Protein AF-A0A7S1LX51-F1 (afdb_monomer_lite)

Organism: Alexandrium catenella (NCBI:txid2925)

Structure (mmCIF, N/CA/C/O backbone):
data_AF-A0A7S1LX51-F1
#
_entry.id   AF-A0A7S1LX51-F1
#
loop_
_atom_site.group_PDB
_atom_site.id
_atom_site.type_symbol
_atom_site.label_atom_id
_atom_site.label_alt_id
_atom_site.label_comp_id
_atom_site.label_asym_id
_atom_site.label_entity_id
_atom_site.label_seq_id
_atom_site.pdbx_PDB_ins_code
_atom_site.Cartn_x
_atom_site.Cartn_y
_atom_site.Cartn_z
_atom_site.occupancy
_atom_site.B_iso_or_equiv
_atom_site.auth_seq_id
_atom_site.auth_comp_id
_atom_site.auth_asym_id
_atom_site.auth_atom_id
_atom_site.pdbx_PDB_model_num
ATOM 1 N N . ALA A 1 1 ? -0.974 11.029 -8.887 1.00 45.38 1 ALA A N 1
ATOM 2 C CA . ALA A 1 1 ? -1.757 12.044 -8.152 1.00 45.38 1 ALA A CA 1
ATOM 3 C C . ALA A 1 1 ? -1.752 11.603 -6.702 1.00 45.38 1 ALA A C 1
ATOM 5 O O . ALA A 1 1 ? -1.864 10.407 -6.500 1.00 45.38 1 ALA A O 1
ATOM 6 N N . CYS A 1 2 ? -1.570 12.496 -5.728 1.00 58.38 2 CYS A N 1
ATOM 7 C CA . CYS A 1 2 ? -1.730 12.079 -4.336 1.00 58.38 2 CYS A CA 1
ATOM 8 C C . CYS A 1 2 ? -3.183 11.681 -4.086 1.00 58.38 2 CYS A C 1
ATOM 10 O O . CYS A 1 2 ? -4.068 12.451 -4.476 1.00 58.38 2 CYS A O 1
ATOM 12 N N . SER A 1 3 ? -3.421 10.538 -3.437 1.00 54.56 3 SER A N 1
ATOM 13 C CA . SER A 1 3 ? -4.760 10.208 -2.945 1.00 54.56 3 SER A CA 1
ATOM 14 C C . SER A 1 3 ? -5.314 11.338 -2.081 1.00 54.56 3 SER A C 1
ATOM 16 O O . SER A 1 3 ? -4.584 12.070 -1.404 1.00 54.56 3 SER A O 1
ATOM 18 N N . ARG A 1 4 ? -6.640 11.457 -2.110 1.00 50.97 4 ARG A N 1
ATOM 19 C CA . ARG A 1 4 ? -7.414 12.412 -1.318 1.00 50.97 4 ARG A CA 1
ATOM 20 C C . ARG A 1 4 ? -7.340 12.149 0.182 1.00 50.97 4 ARG A C 1
ATOM 22 O O . ARG A 1 4 ? -7.803 12.980 0.939 1.00 50.97 4 ARG A O 1
ATOM 29 N N . ASN A 1 5 ? -6.738 11.060 0.658 1.00 47.00 5 ASN A N 1
ATOM 30 C CA . ASN A 1 5 ? -6.699 10.788 2.100 1.00 47.00 5 ASN A CA 1
ATOM 31 C C . ASN A 1 5 ? -5.791 11.764 2.872 1.00 47.00 5 ASN A C 1
ATOM 33 O O . ASN A 1 5 ? -5.916 11.884 4.088 1.00 47.00 5 ASN A O 1
ATOM 37 N N . GLY A 1 6 ? -4.918 12.518 2.187 1.00 51.75 6 GLY A N 1
ATOM 38 C CA . GLY A 1 6 ? -4.246 13.683 2.776 1.00 51.75 6 GLY A CA 1
ATOM 39 C C . GLY A 1 6 ? -5.222 14.803 3.171 1.00 51.75 6 GLY A C 1
ATOM 40 O O . GLY A 1 6 ? -4.847 15.708 3.912 1.00 51.75 6 GLY A O 1
ATOM 41 N N . GLU A 1 7 ? -6.480 14.732 2.721 1.00 60.41 7 GLU A N 1
ATOM 42 C CA . GLU A 1 7 ? -7.560 15.650 3.080 1.00 60.41 7 GLU A CA 1
ATOM 43 C C . GLU A 1 7 ? -8.084 15.417 4.504 1.00 60.41 7 GLU A C 1
ATOM 45 O O . GLU A 1 7 ? -8.898 16.208 4.946 1.00 60.41 7 GLU A O 1
ATOM 50 N N . ILE A 1 8 ? -7.636 14.423 5.288 1.00 71.69 8 ILE A N 1
ATOM 51 C CA . ILE A 1 8 ? -8.010 14.430 6.719 1.00 71.69 8 ILE A CA 1
ATOM 52 C C . ILE A 1 8 ? -7.307 15.568 7.466 1.00 71.69 8 ILE A C 1
ATOM 54 O O . ILE A 1 8 ? -7.861 16.121 8.410 1.00 71.69 8 ILE A O 1
ATOM 58 N N . CYS A 1 9 ? -6.102 15.961 7.039 1.00 75.44 9 CYS A N 1
ATOM 59 C CA . CYS A 1 9 ? -5.390 17.062 7.669 1.00 75.44 9 CYS A CA 1
ATOM 60 C C . CYS A 1 9 ? -5.907 18.394 7.135 1.00 75.44 9 CYS A C 1
ATOM 62 O O . CYS A 1 9 ? -5.697 18.747 5.972 1.00 75.44 9 CYS A O 1
ATOM 64 N N . CYS A 1 10 ? -6.539 19.166 8.005 1.00 72.44 10 CYS A N 1
ATOM 65 C CA . CYS A 1 10 ? -6.966 20.511 7.680 1.00 72.44 10 CYS A CA 1
ATOM 66 C C . CYS A 1 10 ? -6.886 21.416 8.896 1.00 72.44 10 CYS A C 1
ATOM 68 O O . CYS A 1 10 ? -6.871 20.974 10.049 1.00 72.44 10 CYS A O 1
ATOM 70 N N . LYS A 1 11 ? -6.928 22.715 8.620 1.00 75.75 11 LYS A N 1
ATOM 71 C CA . LYS A 1 11 ? -7.179 23.713 9.645 1.00 75.75 11 LYS A CA 1
ATOM 72 C C . LYS A 1 11 ? -8.673 23.999 9.724 1.00 75.75 11 LYS A C 1
ATOM 74 O O . LYS A 1 11 ? -9.262 24.492 8.763 1.00 75.75 11 LYS A O 1
ATOM 79 N N . TYR A 1 12 ? -9.268 23.760 10.886 1.00 76.62 12 TYR A N 1
ATOM 80 C CA . TYR A 1 12 ? -10.636 24.188 11.151 1.00 76.62 12 TYR A CA 1
ATOM 81 C C . TYR A 1 12 ? -10.716 25.717 11.265 1.00 76.62 12 TYR A C 1
ATOM 83 O O . TYR A 1 12 ? -10.021 26.348 12.065 1.00 76.62 12 TYR A O 1
ATOM 91 N N . LEU A 1 13 ? -11.559 26.319 10.432 1.00 80.12 13 LEU A N 1
ATOM 92 C CA . LEU A 1 13 ? -11.906 27.733 10.465 1.00 80.12 13 LEU A CA 1
ATOM 93 C C . LEU A 1 13 ? -12.929 28.001 11.588 1.00 80.12 13 LEU A C 1
ATOM 95 O O . LEU A 1 13 ? -13.634 27.085 12.013 1.00 80.12 13 LEU A O 1
ATOM 99 N N . PRO A 1 14 ? -13.077 29.256 12.059 1.00 83.56 14 PRO A N 1
ATOM 100 C CA . PRO A 1 14 ? -14.048 29.604 13.105 1.00 83.56 14 PRO A CA 1
ATOM 101 C C . PRO A 1 14 ? -15.510 29.276 12.766 1.00 83.56 14 PRO A C 1
ATOM 103 O O . PRO A 1 14 ? -16.345 29.207 13.661 1.00 83.56 14 PRO A O 1
ATOM 106 N N . ASP A 1 15 ? -15.824 29.095 11.482 1.00 84.88 15 ASP A N 1
ATOM 107 C CA . ASP A 1 15 ? -17.143 28.696 10.986 1.00 84.88 15 ASP A CA 1
ATOM 108 C C . ASP A 1 15 ? -17.327 27.167 10.897 1.00 84.88 15 ASP A C 1
ATOM 110 O O . ASP A 1 15 ? -18.340 26.697 10.381 1.00 84.88 15 ASP A O 1
ATOM 114 N N . GLY A 1 16 ? -16.355 26.392 11.389 1.00 75.56 16 GLY A N 1
ATOM 115 C CA . GLY A 1 16 ? -16.362 24.931 11.376 1.00 75.56 16 GLY A CA 1
ATOM 116 C C . GLY A 1 16 ? -15.974 24.310 10.033 1.00 75.56 16 GLY A C 1
ATOM 117 O O . GLY A 1 16 ? -15.927 23.087 9.936 1.00 75.56 16 GLY A O 1
ATOM 118 N N . ARG A 1 17 ? -15.674 25.107 8.996 1.00 77.75 17 ARG A N 1
ATOM 119 C CA . ARG A 1 17 ? -15.183 24.570 7.721 1.00 77.75 17 ARG A CA 1
ATOM 120 C C . ARG A 1 17 ? -13.709 24.198 7.814 1.00 77.75 17 ARG A C 1
ATOM 122 O O . ARG A 1 17 ? -12.923 24.841 8.499 1.00 77.75 17 ARG A O 1
ATOM 129 N N . CYS A 1 18 ? -13.348 23.166 7.075 1.00 70.31 18 CYS A N 1
ATOM 130 C CA . CYS A 1 18 ? -12.025 22.561 7.050 1.00 70.31 18 CYS A CA 1
ATOM 131 C C . CYS A 1 18 ? -11.250 23.154 5.855 1.00 70.31 18 CYS A C 1
ATOM 133 O O . CYS A 1 18 ? -11.684 23.032 4.708 1.00 70.31 18 CYS A O 1
ATOM 135 N N . ASP A 1 19 ? -10.156 23.877 6.118 1.00 73.38 19 ASP A N 1
ATOM 136 C CA . ASP A 1 19 ? -9.259 24.410 5.086 1.00 73.38 19 ASP A CA 1
ATOM 137 C C . ASP A 1 19 ? -8.123 23.416 4.812 1.00 73.38 19 ASP A C 1
ATOM 139 O O . ASP A 1 19 ? -7.134 23.343 5.548 1.00 73.38 19 ASP A O 1
ATOM 143 N N . TYR A 1 20 ? -8.279 22.654 3.730 1.00 68.00 20 TYR A N 1
ATOM 144 C CA . TYR A 1 20 ? -7.341 21.621 3.276 1.00 68.00 20 TYR A CA 1
ATOM 145 C C . TYR A 1 20 ? -6.073 22.180 2.608 1.00 68.00 20 TYR A C 1
ATOM 147 O O . TYR A 1 20 ? -5.171 21.422 2.254 1.00 68.00 20 TYR A O 1
ATOM 155 N N . THR A 1 21 ? -5.979 23.501 2.413 1.00 67.81 21 THR A N 1
ATOM 156 C CA . THR A 1 21 ? -4.780 24.137 1.838 1.00 67.81 21 THR A CA 1
ATOM 157 C C . THR A 1 21 ? -3.685 24.379 2.880 1.00 67.81 21 THR A C 1
ATOM 159 O O . THR A 1 21 ? -2.524 24.580 2.524 1.00 67.81 21 THR A O 1
ATOM 162 N N . HIS A 1 22 ? -4.030 24.320 4.171 1.00 62.66 22 HIS A N 1
ATOM 163 C CA . HIS A 1 22 ? -3.110 24.494 5.295 1.00 62.66 22 HIS A CA 1
ATOM 164 C C . HIS A 1 22 ? -2.626 23.139 5.834 1.00 62.66 22 HIS A C 1
ATOM 166 O O . HIS A 1 22 ? -3.084 22.652 6.862 1.00 62.66 22 HIS A O 1
ATOM 172 N N . GLN A 1 23 ? -1.657 22.537 5.140 1.00 62.44 23 GLN A N 1
ATOM 173 C CA . GLN A 1 23 ? -1.097 21.210 5.444 1.00 62.44 23 GLN A CA 1
ATOM 174 C C . GLN A 1 23 ? 0.013 21.221 6.519 1.00 62.44 23 GLN A C 1
ATOM 176 O O . GLN A 1 23 ? 1.012 20.508 6.397 1.00 62.44 23 GLN A O 1
ATOM 181 N N . THR A 1 24 ? -0.106 22.056 7.555 1.00 63.78 24 THR A N 1
ATOM 182 C CA . THR A 1 24 ? 0.919 22.152 8.616 1.00 63.78 24 THR A CA 1
ATOM 183 C C . THR A 1 24 ? 0.560 21.405 9.895 1.00 63.78 24 THR A C 1
ATOM 185 O O . THR A 1 24 ? 1.466 21.066 10.648 1.00 63.78 24 THR A O 1
ATOM 188 N N . GLU A 1 25 ? -0.722 21.124 10.143 1.00 73.62 25 GLU A N 1
ATOM 189 C CA . GLU A 1 25 ? -1.195 20.439 11.353 1.00 73.62 25 GLU A CA 1
ATOM 190 C C . GLU A 1 25 ? -2.207 19.347 10.989 1.00 73.62 25 GLU A C 1
ATOM 192 O O . GLU A 1 25 ? -3.050 19.552 10.115 1.00 73.62 25 GLU A O 1
ATOM 197 N N . CYS A 1 26 ? -2.122 18.185 11.646 1.00 82.12 26 CYS A N 1
ATOM 198 C CA . CYS A 1 26 ? -3.010 17.050 11.371 1.00 82.12 26 CYS A CA 1
ATOM 199 C C . CYS A 1 26 ? -3.708 16.471 12.613 1.00 82.12 26 CYS A C 1
ATOM 201 O O . CYS A 1 26 ? -4.479 15.524 12.503 1.00 82.12 26 CYS A O 1
ATOM 203 N N . GLU A 1 27 ? -3.483 17.028 13.804 1.00 84.56 27 GLU A N 1
ATOM 204 C CA . GLU A 1 27 ? -3.974 16.437 15.056 1.00 84.56 27 GLU A CA 1
ATOM 205 C C . GLU A 1 27 ? -5.507 16.320 15.102 1.00 84.56 27 GLU A C 1
ATOM 207 O O . GLU A 1 27 ? -6.035 15.252 15.409 1.00 84.56 27 GLU A O 1
ATOM 212 N N . ALA A 1 28 ? -6.228 17.387 14.739 1.00 83.62 28 ALA A N 1
ATOM 213 C CA . ALA A 1 28 ? -7.692 17.387 14.732 1.00 83.62 28 ALA A CA 1
ATOM 214 C C . ALA A 1 28 ? -8.266 16.393 13.710 1.00 83.62 28 ALA A C 1
ATOM 216 O O . ALA A 1 28 ? -9.166 15.624 14.037 1.00 83.62 28 ALA A O 1
ATOM 217 N N . GLY A 1 29 ? -7.696 16.373 12.503 1.00 84.75 29 GLY A N 1
ATOM 218 C CA . GLY A 1 29 ? -8.085 15.461 11.431 1.00 84.75 29 GLY A CA 1
ATOM 219 C C . GLY A 1 29 ? -7.839 13.995 11.763 1.00 84.75 29 GLY A C 1
ATOM 220 O O . GLY A 1 29 ? -8.704 13.147 11.563 1.00 84.75 29 GLY A O 1
ATOM 221 N N . LEU A 1 30 ? -6.673 13.691 12.338 1.00 88.44 30 LEU A N 1
ATOM 222 C CA . LEU A 1 30 ? -6.352 12.352 12.825 1.00 88.44 30 LEU A CA 1
ATOM 223 C C . LEU A 1 30 ? -7.260 11.936 13.976 1.00 88.44 30 LEU A C 1
ATOM 225 O O . LEU A 1 30 ? -7.673 10.781 14.026 1.00 88.44 30 LEU A O 1
ATOM 229 N N . LYS A 1 31 ? -7.572 12.844 14.903 1.00 90.75 31 LYS A N 1
ATOM 230 C CA . LYS A 1 31 ? -8.508 12.555 15.991 1.00 90.75 31 LYS A CA 1
ATOM 231 C C . LYS A 1 31 ? -9.888 12.204 15.442 1.00 90.75 31 LYS A C 1
ATOM 233 O O . LYS A 1 31 ? -10.448 11.188 15.835 1.00 90.75 31 LYS A O 1
ATOM 238 N N . GLU A 1 32 ? -10.398 12.999 14.508 1.00 89.19 32 GLU A N 1
ATOM 239 C CA . GLU A 1 32 ? -11.673 12.730 13.852 1.00 89.19 32 GLU A CA 1
ATOM 240 C C . GLU A 1 32 ? -11.648 11.396 13.100 1.00 89.19 32 GLU A C 1
ATOM 242 O O . GLU A 1 32 ? -12.504 10.557 13.353 1.00 89.19 32 GLU A O 1
ATOM 247 N N . TYR A 1 33 ? -10.628 11.138 12.275 1.00 91.38 33 TYR A N 1
ATOM 248 C CA . TYR A 1 33 ? -10.460 9.848 11.598 1.00 91.38 33 TYR A CA 1
ATOM 249 C C . TYR A 1 33 ? -10.516 8.668 12.577 1.00 91.38 33 TYR A C 1
ATOM 251 O O . TYR A 1 33 ? -11.186 7.670 12.312 1.00 91.38 33 TYR A O 1
ATOM 259 N N . LYS A 1 34 ? -9.838 8.779 13.723 1.00 93.75 34 LYS A N 1
ATOM 260 C CA . LYS A 1 34 ? -9.813 7.728 14.746 1.00 93.75 34 LYS A CA 1
ATOM 261 C C . LYS A 1 34 ? -11.193 7.532 15.376 1.00 93.75 34 LYS A C 1
ATOM 263 O O . LYS A 1 34 ? -11.714 6.422 15.347 1.00 93.75 34 LYS A O 1
ATOM 268 N N . GLU A 1 35 ? -11.787 8.604 15.895 1.00 94.94 35 GLU A N 1
ATOM 269 C CA . GLU A 1 35 ? -12.988 8.548 16.737 1.00 94.94 35 GLU A CA 1
ATOM 270 C C . GLU A 1 35 ? -14.293 8.391 15.946 1.00 94.94 35 GLU A C 1
ATOM 272 O O . GLU A 1 35 ? -15.236 7.773 16.437 1.00 94.94 35 GLU A O 1
ATOM 277 N N . THR A 1 36 ? -14.386 8.959 14.741 1.00 92.94 36 THR A N 1
ATOM 278 C CA . THR A 1 36 ? -15.647 9.015 13.980 1.00 92.94 36 THR A CA 1
ATOM 279 C C . THR A 1 36 ? -15.691 8.042 12.808 1.00 92.94 36 THR A C 1
ATOM 281 O O . THR A 1 36 ? -16.783 7.733 12.328 1.00 92.94 36 THR A O 1
ATOM 284 N N . TYR A 1 37 ? -14.539 7.524 12.370 1.00 93.56 37 TYR A N 1
ATOM 285 C CA . TYR A 1 37 ? -14.453 6.579 11.257 1.00 93.56 37 TYR A CA 1
ATOM 286 C C . TYR A 1 37 ? -13.853 5.232 11.669 1.00 93.56 37 TYR A C 1
ATOM 288 O O . TYR A 1 37 ? -14.552 4.221 11.623 1.00 93.56 37 TYR A O 1
ATOM 296 N N . ALA A 1 38 ? -12.586 5.198 12.093 1.00 95.56 38 ALA A N 1
ATOM 297 C CA . ALA A 1 38 ? -11.868 3.948 12.330 1.00 95.56 38 ALA A CA 1
ATOM 298 C C . ALA A 1 38 ? -12.461 3.137 13.493 1.00 95.56 38 ALA A C 1
ATOM 300 O O . ALA A 1 38 ? -12.742 1.952 13.318 1.00 95.56 38 ALA A O 1
ATOM 301 N N . ASP A 1 39 ? -12.688 3.759 14.654 1.00 97.38 39 ASP A N 1
ATOM 302 C CA . ASP A 1 39 ? -13.255 3.073 15.820 1.00 97.38 39 ASP A CA 1
ATOM 303 C C . ASP A 1 39 ? -14.674 2.534 15.549 1.00 97.38 39 ASP A C 1
ATOM 305 O O . ASP A 1 39 ? -14.862 1.320 15.682 1.00 97.38 39 ASP A O 1
ATOM 309 N N . PRO A 1 40 ? -15.651 3.342 15.078 1.00 97.75 40 PRO A N 1
ATOM 310 C CA . PRO A 1 40 ? -16.992 2.840 14.770 1.00 97.75 40 PRO A CA 1
ATOM 311 C C . PRO A 1 40 ? -17.000 1.752 13.691 1.00 97.75 40 PRO A C 1
ATOM 313 O O . PRO A 1 40 ? -17.775 0.799 13.765 1.00 97.75 40 PRO A O 1
ATOM 316 N N . PHE A 1 41 ? -16.126 1.861 12.685 1.00 97.12 41 PHE A N 1
ATOM 317 C CA . PHE A 1 41 ? -16.000 0.833 11.656 1.00 97.12 41 PHE A CA 1
ATOM 318 C C . PHE A 1 41 ? -15.513 -0.493 12.249 1.00 97.12 41 PHE A C 1
ATOM 320 O O . PHE A 1 41 ? -16.113 -1.537 11.996 1.00 97.12 41 PHE A O 1
ATOM 327 N N . VAL A 1 42 ? -14.464 -0.461 13.077 1.00 97.38 42 VAL A N 1
ATOM 328 C CA . VAL A 1 42 ? -13.917 -1.658 13.731 1.00 97.38 42 VAL A CA 1
ATOM 329 C C . VAL A 1 42 ? -14.936 -2.290 14.679 1.00 97.38 42 VAL A C 1
ATOM 331 O O . VAL A 1 42 ? -15.047 -3.514 14.687 1.00 97.38 42 VAL A O 1
ATOM 334 N N . GLU A 1 43 ? -15.714 -1.496 15.418 1.00 97.12 43 GLU A N 1
ATOM 335 C CA . GLU A 1 43 ? -16.798 -1.997 16.276 1.00 97.12 43 GLU A CA 1
ATOM 336 C C . GLU A 1 43 ? -17.831 -2.810 15.484 1.00 97.12 43 GLU A C 1
ATOM 338 O O . GLU A 1 43 ? -18.196 -3.917 15.890 1.00 97.12 43 GLU A O 1
ATOM 343 N N . VAL A 1 44 ? -18.243 -2.320 14.310 1.00 96.94 44 VAL A N 1
ATOM 344 C CA . VAL A 1 44 ? -19.139 -3.075 13.423 1.00 96.94 44 VAL A CA 1
ATOM 345 C C . VAL A 1 44 ? -18.476 -4.378 12.982 1.00 96.94 44 VAL A C 1
ATOM 347 O O . VAL A 1 44 ? -19.096 -5.439 13.051 1.00 96.94 44 VAL A O 1
ATOM 350 N N . LEU A 1 45 ? -17.207 -4.348 12.567 1.00 96.81 45 LEU A N 1
ATOM 351 C CA . LEU A 1 45 ? -16.526 -5.572 12.135 1.00 96.81 45 LEU A CA 1
ATOM 352 C C . LEU A 1 45 ? -16.449 -6.616 13.253 1.00 96.81 45 LEU A C 1
ATOM 354 O O . LEU A 1 45 ? -16.672 -7.795 12.987 1.00 96.81 45 LEU A O 1
ATOM 358 N N . GLN A 1 46 ? -16.191 -6.201 14.495 1.00 95.69 46 GLN A N 1
ATOM 359 C CA . GLN A 1 46 ? -16.176 -7.100 15.651 1.00 95.69 46 GLN A CA 1
ATOM 360 C C . GLN A 1 46 ? -17.507 -7.837 15.839 1.00 95.69 46 GLN A C 1
ATOM 362 O O . GLN A 1 46 ? -17.509 -9.031 16.140 1.00 95.69 46 GLN A O 1
ATOM 367 N N . GLU A 1 47 ? -18.640 -7.158 15.640 1.00 96.31 47 GLU A N 1
ATOM 368 C CA . GLU A 1 47 ? -19.967 -7.763 15.800 1.00 96.31 47 GLU A CA 1
ATOM 369 C C . GLU A 1 47 ? -20.245 -8.871 14.766 1.00 96.31 47 GLU A C 1
ATOM 371 O O . GLU A 1 47 ? -20.964 -9.843 15.041 1.00 96.31 47 GLU A O 1
ATOM 376 N N . PHE A 1 48 ? -19.691 -8.727 13.560 1.00 95.94 48 PHE A N 1
ATOM 377 C CA . PHE A 1 48 ? -19.974 -9.614 12.432 1.00 95.94 48 PHE A CA 1
ATOM 378 C C . PHE A 1 48 ? -18.868 -10.625 12.128 1.00 95.94 48 PHE A C 1
ATOM 380 O O . PHE A 1 48 ? -19.156 -11.607 11.443 1.00 95.94 48 PHE A O 1
ATOM 387 N N . ALA A 1 49 ? -17.652 -10.452 12.651 1.00 93.25 49 ALA A N 1
ATOM 388 C CA . ALA A 1 49 ? -16.508 -11.296 12.299 1.00 93.25 49 ALA A CA 1
ATOM 389 C C . ALA A 1 49 ? -16.729 -12.789 12.606 1.00 93.25 49 ALA A C 1
ATOM 391 O O . ALA A 1 49 ? -16.355 -13.639 11.806 1.00 93.25 49 ALA A O 1
ATOM 392 N N . SER A 1 50 ? -17.445 -13.105 13.691 1.00 91.88 50 SER A N 1
ATOM 393 C CA . SER A 1 50 ? -17.803 -14.491 14.045 1.00 91.88 50 SER A CA 1
ATOM 394 C C . SER A 1 50 ? -18.958 -15.073 13.219 1.00 91.88 50 SER A C 1
ATOM 396 O O . SER A 1 50 ? -19.233 -16.273 13.277 1.00 91.88 50 SER A O 1
ATOM 398 N N . LYS A 1 51 ? -19.672 -14.230 12.463 1.00 95.56 51 LYS A N 1
ATOM 399 C CA . LYS A 1 51 ? -20.844 -14.609 11.661 1.00 95.56 51 LYS A CA 1
ATOM 400 C C . LYS A 1 51 ? -20.482 -14.807 10.191 1.00 95.56 51 LYS A C 1
ATOM 402 O O . LYS A 1 51 ? -21.067 -15.669 9.538 1.00 95.56 51 LYS A O 1
ATOM 407 N N . VAL A 1 52 ? -19.557 -14.004 9.663 1.00 95.75 52 VAL A N 1
ATOM 408 C CA . VAL A 1 52 ? -19.133 -14.035 8.259 1.00 95.75 52 VAL A CA 1
ATOM 409 C C . VAL A 1 52 ? -17.631 -13.777 8.134 1.00 95.75 52 VAL A C 1
ATOM 411 O O . VAL A 1 52 ? -17.098 -12.955 8.874 1.00 95.75 52 VAL A O 1
ATOM 414 N N . PRO A 1 53 ? -16.936 -14.409 7.172 1.00 96.38 53 PRO A N 1
ATOM 415 C CA . PRO A 1 53 ? -15.567 -14.032 6.847 1.00 96.38 53 PRO A CA 1
ATOM 416 C C . PRO A 1 53 ? -15.513 -12.594 6.323 1.00 96.38 53 PRO A C 1
ATOM 418 O O . PRO A 1 53 ? -16.224 -12.248 5.378 1.00 96.38 53 PRO A O 1
ATOM 421 N N . ILE A 1 54 ? -14.646 -11.772 6.911 1.00 98.00 54 ILE A N 1
ATOM 422 C CA . ILE A 1 54 ? -14.460 -10.368 6.534 1.00 98.00 54 ILE A CA 1
ATOM 423 C C . ILE A 1 54 ? -13.026 -10.175 6.047 1.00 98.00 54 ILE A C 1
ATOM 425 O O . ILE A 1 54 ? -12.070 -10.616 6.689 1.00 98.00 54 ILE A O 1
ATOM 429 N N . VAL A 1 55 ? -12.882 -9.487 4.915 1.00 97.81 55 VAL A N 1
ATOM 430 C CA . VAL A 1 55 ? -11.593 -9.077 4.353 1.00 97.81 55 VAL A CA 1
ATOM 431 C C . VAL A 1 55 ? -11.578 -7.559 4.245 1.00 97.81 55 VAL A C 1
ATOM 433 O O . VAL A 1 55 ? -12.513 -6.975 3.700 1.00 97.81 55 VAL A O 1
ATOM 436 N N . VAL A 1 56 ? -10.515 -6.929 4.742 1.00 97.94 56 VAL A N 1
ATOM 437 C CA . VAL A 1 56 ? -10.305 -5.480 4.642 1.00 97.94 56 VAL A CA 1
ATOM 438 C C . VAL A 1 56 ? -9.020 -5.222 3.873 1.00 97.94 56 VAL A C 1
ATOM 440 O O . VAL A 1 56 ? -7.953 -5.690 4.270 1.00 97.94 56 VAL A O 1
ATOM 443 N N . VAL A 1 57 ? -9.131 -4.456 2.787 1.00 97.88 57 VAL A N 1
ATOM 444 C CA . VAL A 1 57 ? -7.983 -3.856 2.103 1.00 97.88 57 VAL A CA 1
ATOM 445 C C . VAL A 1 57 ? -7.811 -2.442 2.638 1.00 97.88 57 VAL A C 1
ATOM 447 O O . VAL A 1 57 ? -8.723 -1.624 2.539 1.00 97.88 57 VAL A O 1
ATOM 450 N N . VAL A 1 58 ? -6.662 -2.180 3.249 1.00 96.31 58 VAL A N 1
ATOM 451 C CA . VAL A 1 58 ? -6.387 -0.935 3.961 1.00 96.31 58 VAL A CA 1
ATOM 452 C C . VAL A 1 58 ? -5.779 0.081 3.006 1.00 96.31 58 VAL A C 1
ATOM 454 O O . VAL A 1 58 ? -4.679 -0.124 2.497 1.00 96.31 58 VAL A O 1
ATOM 457 N N . GLU A 1 59 ? -6.515 1.179 2.835 1.00 91.69 59 GLU A N 1
ATOM 458 C CA . GLU A 1 59 ? -6.061 2.471 2.308 1.00 91.69 59 GLU A CA 1
ATOM 459 C C . GLU A 1 59 ? -5.296 2.398 0.968 1.00 91.69 59 GLU A C 1
ATOM 461 O O . GLU A 1 59 ? -4.108 2.726 0.917 1.00 91.69 59 GLU A O 1
ATOM 466 N N . PRO A 1 60 ? -5.955 2.008 -0.143 1.00 92.75 60 PRO A N 1
ATOM 467 C CA . PRO A 1 60 ? -5.362 2.102 -1.476 1.00 92.75 60 PRO A CA 1
ATOM 468 C C . PRO A 1 60 ? -4.872 3.512 -1.833 1.00 92.75 60 PRO A C 1
ATOM 470 O O . PRO A 1 60 ? -5.458 4.507 -1.406 1.00 92.75 60 PRO A O 1
ATOM 473 N N . ASP A 1 61 ? -3.812 3.591 -2.647 1.00 89.50 61 ASP A N 1
ATOM 474 C CA . ASP A 1 61 ? -3.218 4.856 -3.129 1.00 89.50 61 ASP A CA 1
ATOM 475 C C . ASP A 1 61 ? -2.712 5.778 -1.992 1.00 89.50 61 ASP A C 1
ATOM 477 O O . ASP A 1 61 ? -2.646 6.996 -2.119 1.00 89.50 61 ASP A O 1
ATOM 481 N N . SER A 1 62 ? -2.317 5.219 -0.845 1.00 88.81 62 SER A N 1
ATOM 482 C CA . SER A 1 62 ? -1.806 5.995 0.294 1.00 88.81 62 SER A CA 1
ATOM 483 C C . SER A 1 62 ? -0.277 5.907 0.423 1.00 88.81 62 SER A C 1
ATOM 485 O O . SER A 1 62 ? 0.450 6.696 -0.182 1.00 88.81 62 SER A O 1
ATOM 487 N N . LEU A 1 63 ? 0.231 4.930 1.174 1.00 92.75 63 LEU A N 1
ATOM 488 C CA . LEU A 1 63 ? 1.635 4.741 1.539 1.00 92.75 63 LEU A CA 1
ATOM 489 C C . LEU A 1 63 ? 2.627 4.742 0.359 1.00 92.75 63 LEU A C 1
ATOM 491 O O . LEU A 1 63 ? 3.683 5.363 0.501 1.00 92.75 63 LEU A O 1
ATOM 495 N N . PRO A 1 64 ? 2.335 4.144 -0.814 1.00 91.25 64 PRO A N 1
ATOM 496 C CA . PRO A 1 64 ? 3.232 4.220 -1.970 1.00 91.25 64 PRO A CA 1
ATOM 497 C C . PRO A 1 64 ? 3.548 5.660 -2.418 1.00 91.25 64 PRO A C 1
ATOM 499 O O . PRO A 1 64 ? 4.667 5.932 -2.852 1.00 91.25 64 PRO A O 1
ATOM 502 N N . ASN A 1 65 ? 2.632 6.621 -2.221 1.00 87.94 65 ASN A N 1
ATOM 503 C CA . ASN A 1 65 ? 2.900 8.038 -2.501 1.00 87.94 65 ASN A CA 1
ATOM 504 C C . ASN A 1 65 ? 4.007 8.618 -1.608 1.00 87.94 65 ASN A C 1
ATOM 506 O O . ASN A 1 65 ? 4.780 9.455 -2.073 1.00 87.94 65 ASN A O 1
ATOM 510 N N . LEU A 1 66 ? 4.125 8.169 -0.354 1.00 87.75 66 LEU A N 1
ATOM 511 C CA . LEU A 1 66 ? 5.199 8.613 0.541 1.00 87.75 66 LEU A CA 1
ATOM 512 C C . LEU A 1 66 ? 6.557 7.998 0.190 1.00 87.75 66 LEU A C 1
ATOM 514 O O . LEU A 1 66 ? 7.589 8.520 0.607 1.00 87.75 66 LEU A O 1
ATOM 518 N N . ALA A 1 67 ? 6.568 6.897 -0.562 1.00 87.19 67 ALA A N 1
ATOM 519 C CA . ALA A 1 67 ? 7.800 6.284 -1.038 1.00 87.19 67 ALA A CA 1
ATOM 520 C C . ALA A 1 67 ? 8.323 6.961 -2.313 1.00 87.19 67 ALA A C 1
ATOM 522 O O . ALA A 1 67 ? 9.531 7.088 -2.465 1.00 87.19 67 ALA A O 1
ATOM 523 N N . THR A 1 68 ? 7.443 7.417 -3.213 1.00 85.25 68 THR A N 1
ATOM 524 C CA . THR A 1 68 ? 7.869 7.827 -4.566 1.00 85.25 68 THR A CA 1
ATOM 525 C C . THR A 1 68 ? 7.545 9.267 -4.953 1.00 85.25 68 THR A C 1
ATOM 527 O O . THR A 1 68 ? 8.165 9.791 -5.869 1.00 85.25 68 THR A O 1
ATOM 530 N N . ASN A 1 69 ? 6.569 9.914 -4.308 1.00 84.00 69 ASN A N 1
ATOM 531 C CA . ASN A 1 69 ? 5.992 11.183 -4.776 1.00 84.00 69 ASN A CA 1
ATOM 532 C C . ASN A 1 69 ? 6.236 12.342 -3.794 1.00 84.00 69 ASN A C 1
ATOM 534 O O . ASN A 1 69 ? 5.465 13.298 -3.755 1.00 84.00 69 ASN A O 1
ATOM 538 N N . LEU A 1 70 ? 7.307 12.275 -2.996 1.00 82.56 70 LEU A N 1
ATOM 539 C CA . LEU A 1 70 ? 7.611 13.261 -1.949 1.00 82.56 70 LEU A CA 1
ATOM 540 C C . LEU A 1 70 ? 7.890 14.679 -2.471 1.00 82.56 70 LEU A C 1
ATOM 542 O O . LEU A 1 70 ? 7.764 15.631 -1.701 1.00 82.56 70 LEU A O 1
ATOM 546 N N . ASP A 1 71 ? 8.248 14.822 -3.747 1.00 82.50 71 ASP A N 1
ATOM 547 C CA . ASP A 1 71 ? 8.479 16.125 -4.378 1.00 82.50 71 ASP A CA 1
ATOM 548 C C . ASP A 1 71 ? 7.174 16.889 -4.656 1.00 82.50 71 ASP A C 1
ATOM 550 O O . ASP A 1 71 ? 7.197 18.113 -4.790 1.00 82.50 71 ASP A O 1
ATOM 554 N N . ASP A 1 72 ? 6.026 16.199 -4.720 1.00 78.38 72 ASP A N 1
ATOM 555 C CA . ASP A 1 72 ? 4.719 16.855 -4.762 1.00 78.38 72 ASP A CA 1
ATOM 556 C C . ASP A 1 72 ? 4.387 17.356 -3.350 1.00 78.38 72 ASP A C 1
ATOM 558 O O . ASP A 1 72 ? 4.214 16.531 -2.446 1.00 78.38 72 ASP A O 1
ATOM 562 N N . PRO A 1 73 ? 4.237 18.675 -3.122 1.00 73.69 73 PRO A N 1
ATOM 563 C CA . PRO A 1 73 ? 3.956 19.213 -1.793 1.00 73.69 73 PRO A CA 1
ATOM 564 C C . PRO A 1 73 ? 2.716 18.601 -1.136 1.00 73.69 73 PRO A C 1
ATOM 566 O O . PRO A 1 73 ? 2.674 18.486 0.085 1.00 73.69 73 PRO A O 1
ATOM 569 N N . ARG A 1 74 ? 1.739 18.145 -1.934 1.00 72.69 74 ARG A N 1
ATOM 570 C CA . ARG A 1 74 ? 0.511 17.509 -1.437 1.00 72.69 74 ARG A CA 1
ATOM 571 C C . ARG A 1 74 ? 0.765 16.127 -0.836 1.00 72.69 74 ARG A C 1
ATOM 573 O O . ARG A 1 74 ? 0.017 15.718 0.046 1.00 72.69 74 ARG A O 1
ATOM 580 N N . CYS A 1 75 ? 1.799 15.424 -1.301 1.00 74.56 75 CYS A N 1
ATOM 581 C CA . CYS A 1 75 ? 2.212 14.112 -0.795 1.00 74.56 75 CYS A CA 1
ATOM 582 C C . CYS A 1 75 ? 3.336 14.213 0.229 1.00 74.56 75 CYS A C 1
ATOM 584 O O . CYS A 1 75 ? 3.317 13.547 1.260 1.00 74.56 75 CYS A O 1
ATOM 586 N N . GLY A 1 76 ? 4.331 15.046 -0.063 1.00 74.38 76 GLY A N 1
ATOM 587 C CA . GLY A 1 76 ? 5.513 15.220 0.762 1.00 74.38 76 GLY A CA 1
ATOM 588 C C . GLY A 1 76 ? 5.305 16.113 1.978 1.00 74.38 76 GLY A C 1
ATOM 589 O O . GLY A 1 76 ? 6.204 16.153 2.819 1.00 74.38 76 GLY A O 1
ATOM 590 N N . GLY A 1 77 ? 4.169 16.809 2.081 1.00 79.38 77 GLY A N 1
ATOM 591 C CA . GLY A 1 77 ? 3.827 17.669 3.208 1.00 79.38 77 GLY A CA 1
ATOM 592 C C . GLY A 1 77 ? 3.865 16.928 4.545 1.00 79.38 77 GLY A C 1
ATOM 593 O O . GLY A 1 77 ? 3.496 15.756 4.638 1.00 79.38 77 GLY A O 1
ATOM 594 N N . ALA A 1 78 ? 4.317 17.617 5.597 1.00 81.44 78 ALA A N 1
ATOM 595 C CA . ALA A 1 78 ? 4.454 17.029 6.930 1.00 81.44 78 ALA A CA 1
ATOM 596 C C . ALA A 1 78 ? 3.119 16.480 7.455 1.00 81.44 78 ALA A C 1
ATOM 598 O O . ALA A 1 78 ? 3.088 15.373 7.985 1.00 81.44 78 ALA A O 1
ATOM 599 N N . ALA A 1 79 ? 2.021 17.209 7.234 1.00 80.75 79 ALA A N 1
ATOM 600 C CA . ALA A 1 79 ? 0.695 16.753 7.625 1.00 80.75 79 ALA A CA 1
ATOM 601 C C . ALA A 1 79 ? 0.275 15.481 6.870 1.00 80.75 79 ALA A C 1
ATOM 603 O O . ALA A 1 79 ? -0.123 14.520 7.515 1.00 80.75 79 ALA A O 1
ATOM 604 N N . THR A 1 80 ? 0.441 15.409 5.542 1.00 81.69 80 THR A N 1
ATOM 605 C CA . THR A 1 80 ? 0.096 14.203 4.761 1.00 81.69 80 THR A CA 1
ATOM 606 C C . THR A 1 80 ? 0.894 12.981 5.211 1.00 81.69 80 THR A C 1
ATOM 608 O O . THR A 1 80 ? 0.321 11.907 5.395 1.00 81.69 80 THR A O 1
ATOM 611 N N . ARG A 1 81 ? 2.205 13.141 5.446 1.00 85.75 81 ARG A N 1
ATOM 612 C CA . ARG A 1 81 ? 3.044 12.063 5.996 1.00 85.75 81 ARG A CA 1
ATOM 613 C C . ARG A 1 81 ? 2.505 11.581 7.336 1.00 85.75 81 ARG A C 1
ATOM 615 O O . ARG A 1 81 ? 2.349 10.380 7.529 1.00 85.75 81 ARG A O 1
ATOM 622 N N . GLN A 1 82 ? 2.183 12.518 8.227 1.00 87.44 82 GLN A N 1
ATOM 623 C CA . GLN A 1 82 ? 1.633 12.207 9.540 1.00 87.44 82 GLN A CA 1
ATOM 624 C C . GLN A 1 82 ? 0.283 11.483 9.436 1.00 87.44 82 GLN A C 1
ATOM 626 O O . GLN A 1 82 ? 0.102 10.448 10.071 1.00 87.44 82 GLN A O 1
ATOM 631 N N . ALA A 1 83 ? -0.639 11.978 8.605 1.00 87.25 83 ALA A N 1
ATOM 632 C CA . ALA A 1 83 ? -1.941 11.352 8.376 1.00 87.25 83 ALA A CA 1
ATOM 633 C C . ALA A 1 83 ? -1.810 9.899 7.933 1.00 87.25 83 ALA A C 1
ATOM 635 O O . ALA A 1 83 ? -2.459 9.019 8.493 1.00 87.25 83 ALA A O 1
ATOM 636 N N . TYR A 1 84 ? -0.975 9.651 6.927 1.00 89.62 84 TYR A N 1
ATOM 637 C CA . TYR A 1 84 ? -0.830 8.320 6.352 1.00 89.62 84 TYR A CA 1
ATOM 638 C C . TYR A 1 84 ? -0.127 7.387 7.325 1.00 89.62 84 TYR A C 1
ATOM 640 O O . TYR A 1 84 ? -0.643 6.310 7.603 1.00 89.62 84 TYR A O 1
ATOM 648 N N . GLU A 1 85 ? 1.014 7.785 7.886 1.00 92.00 85 GLU A N 1
ATOM 649 C CA . GLU A 1 85 ? 1.759 6.899 8.777 1.00 92.00 85 GLU A CA 1
ATOM 650 C C . GLU A 1 85 ? 0.982 6.615 10.075 1.00 92.00 85 GLU A C 1
ATOM 652 O O . GLU A 1 85 ? 0.833 5.453 10.453 1.00 92.00 85 GLU A O 1
ATOM 657 N N . GLU A 1 86 ? 0.433 7.637 10.740 1.00 92.81 86 GLU A N 1
ATOM 658 C CA . GLU A 1 86 ? -0.275 7.454 12.013 1.00 92.81 86 GLU A CA 1
ATOM 659 C C . GLU A 1 86 ? -1.689 6.895 11.842 1.00 92.81 86 GLU A C 1
ATOM 661 O O . GLU A 1 86 ? -2.105 6.039 12.625 1.00 92.81 86 GLU A O 1
ATOM 666 N N . GLY A 1 87 ? -2.437 7.366 10.842 1.00 93.56 87 GLY A N 1
ATOM 667 C CA . GLY A 1 87 ? -3.807 6.922 10.585 1.00 93.56 87 GLY A CA 1
ATOM 668 C C . GLY A 1 87 ? -3.849 5.454 10.177 1.00 93.56 87 GLY A C 1
ATOM 669 O O . GLY A 1 87 ? -4.574 4.665 10.783 1.00 93.56 87 GLY A O 1
ATOM 670 N N . ILE A 1 88 ? -2.996 5.055 9.227 1.00 95.06 88 ILE A N 1
ATOM 671 C CA . ILE A 1 88 ? -2.934 3.668 8.745 1.00 95.06 88 ILE A CA 1
ATOM 672 C C . ILE A 1 88 ? -2.422 2.741 9.838 1.00 95.06 88 ILE A C 1
ATOM 674 O O . ILE A 1 88 ? -2.995 1.670 10.048 1.00 95.06 88 ILE A O 1
ATOM 678 N N . LYS A 1 89 ? -1.382 3.154 10.578 1.00 96.38 89 LYS A N 1
ATOM 679 C CA . LYS A 1 89 ? -0.902 2.385 11.731 1.00 96.38 89 LYS A CA 1
ATOM 680 C C . LYS A 1 89 ? -2.025 2.153 12.734 1.00 9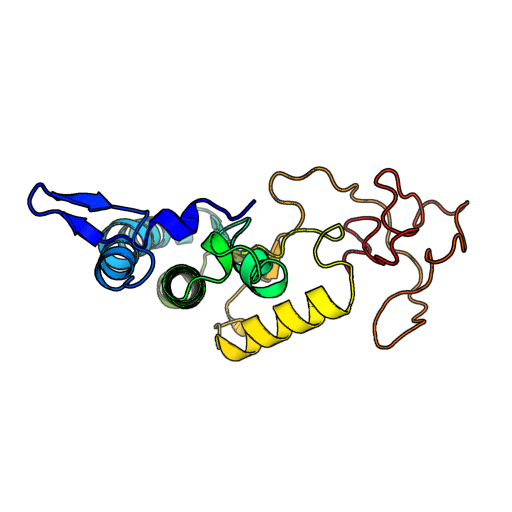6.38 89 LYS A C 1
ATOM 682 O O . LYS A 1 89 ? -2.266 1.009 13.109 1.00 96.38 89 LYS A O 1
ATOM 687 N N . TYR A 1 90 ? -2.739 3.211 13.108 1.00 96.50 90 TYR A N 1
ATOM 688 C CA . TYR A 1 90 ? -3.844 3.114 14.050 1.00 96.50 90 TYR A CA 1
ATOM 689 C C . TYR A 1 90 ? -4.947 2.177 13.549 1.00 96.50 90 TYR A C 1
ATOM 691 O O . TYR A 1 90 ? -5.358 1.281 14.283 1.00 96.50 90 TYR A O 1
ATOM 699 N N . ALA A 1 91 ? -5.397 2.327 12.300 1.00 96.44 91 ALA A N 1
ATOM 700 C CA . ALA A 1 91 ? -6.444 1.483 11.729 1.00 96.44 91 ALA A CA 1
ATOM 701 C C . ALA A 1 91 ? -6.048 -0.002 11.733 1.00 96.44 91 ALA A C 1
ATOM 703 O O . ALA A 1 91 ? -6.833 -0.853 12.152 1.00 96.44 91 ALA A O 1
ATOM 704 N N . ILE A 1 92 ? -4.809 -0.321 11.340 1.00 97.25 92 ILE A N 1
ATOM 705 C CA . ILE A 1 92 ? -4.289 -1.694 11.364 1.00 97.25 92 ILE A CA 1
ATOM 706 C C . ILE A 1 92 ? -4.187 -2.217 12.804 1.00 97.25 92 ILE A C 1
ATOM 708 O O . ILE A 1 92 ? -4.559 -3.362 13.067 1.00 97.25 92 ILE A O 1
ATOM 712 N N . GLU A 1 93 ? -3.708 -1.413 13.753 1.00 97.50 93 GLU A N 1
ATOM 713 C CA . GLU A 1 93 ? -3.641 -1.797 15.166 1.00 97.50 93 GLU A CA 1
ATOM 714 C C . GLU A 1 93 ? -5.029 -2.072 15.747 1.00 97.50 93 GLU A C 1
ATOM 716 O O . GLU A 1 93 ? -5.209 -3.088 16.422 1.00 97.50 93 GLU A O 1
ATOM 721 N N . GLN A 1 94 ? -6.026 -1.232 15.453 1.00 97.50 94 GLN A N 1
ATOM 722 C CA . GLN A 1 94 ? -7.405 -1.472 15.876 1.00 97.50 94 GLN A CA 1
ATOM 723 C C . GLN A 1 94 ? -7.945 -2.751 15.235 1.00 97.50 94 GLN A C 1
ATOM 725 O O . GLN A 1 94 ? -8.313 -3.668 15.963 1.00 97.50 94 GLN A O 1
ATOM 730 N N . LEU A 1 95 ? -7.905 -2.883 13.905 1.00 97.12 95 LEU A N 1
ATOM 731 C CA . LEU A 1 95 ? -8.384 -4.078 13.197 1.00 97.12 95 LEU A CA 1
ATOM 732 C C . LEU A 1 95 ? -7.765 -5.365 13.758 1.00 97.12 95 LEU A C 1
ATOM 734 O O . LEU A 1 95 ? -8.479 -6.292 14.127 1.00 97.12 95 LEU A O 1
ATOM 738 N N . THR A 1 96 ? -6.439 -5.407 13.889 1.00 96.38 96 THR A N 1
ATOM 739 C CA . THR A 1 96 ? -5.717 -6.622 14.303 1.00 96.38 96 THR A CA 1
ATOM 740 C C . THR A 1 96 ? -5.792 -6.925 15.803 1.00 96.38 96 THR A C 1
ATOM 742 O O . THR A 1 96 ? -5.500 -8.052 16.210 1.00 96.38 96 THR A O 1
ATOM 745 N N . SER A 1 97 ? -6.139 -5.950 16.650 1.00 96.44 97 SER A N 1
ATOM 746 C CA . SER A 1 97 ? -6.282 -6.158 18.100 1.00 96.44 97 SER A CA 1
ATOM 747 C C . SER A 1 97 ? -7.725 -6.413 18.521 1.00 96.44 97 SER A C 1
ATOM 749 O O . SER A 1 97 ? -7.975 -7.309 19.326 1.00 96.44 97 SER A O 1
ATOM 751 N N . LYS A 1 98 ? -8.662 -5.644 17.967 1.00 96.38 98 LYS A N 1
ATOM 752 C CA . LYS A 1 98 ? -10.083 -5.678 18.297 1.00 96.38 98 LYS A CA 1
ATOM 753 C C . LYS A 1 98 ? -10.824 -6.737 17.479 1.00 96.38 98 LYS A C 1
ATOM 755 O O . LYS A 1 98 ? -11.676 -7.422 18.039 1.00 96.38 98 LYS A O 1
ATOM 760 N N . ALA A 1 99 ? -10.485 -6.923 16.204 1.00 95.19 99 ALA A N 1
ATOM 761 C CA . ALA A 1 99 ? -11.175 -7.839 15.294 1.00 95.19 99 ALA A CA 1
ATOM 762 C C . ALA A 1 99 ? -10.212 -8.878 14.670 1.00 95.19 99 ALA A C 1
ATOM 764 O O . ALA A 1 99 ? -10.046 -8.914 13.452 1.00 95.19 99 ALA A O 1
ATOM 765 N N . PRO A 1 100 ? -9.574 -9.756 15.472 1.00 94.88 100 PRO A N 1
ATOM 766 C CA . PRO A 1 100 ? -8.509 -10.655 15.003 1.00 94.88 100 PRO A CA 1
ATOM 767 C C . PRO A 1 100 ? -8.950 -11.698 13.959 1.00 94.88 100 PRO A C 1
ATOM 769 O O . PRO A 1 100 ? -8.103 -12.305 13.310 1.00 94.88 100 PRO A O 1
ATOM 772 N N . GLU A 1 101 ? -10.256 -11.926 13.798 1.00 95.25 101 GLU A N 1
ATOM 773 C CA . GLU A 1 101 ? -10.824 -12.809 12.768 1.00 95.25 101 GLU A CA 1
ATOM 774 C C . GLU A 1 101 ? -10.898 -12.141 11.378 1.00 95.25 101 GLU A C 1
ATOM 776 O O . GLU A 1 101 ? -11.046 -12.829 10.367 1.00 95.25 101 GLU A O 1
ATOM 781 N N . VAL A 1 102 ? -10.762 -10.811 11.303 1.00 97.00 102 VAL A N 1
ATOM 782 C 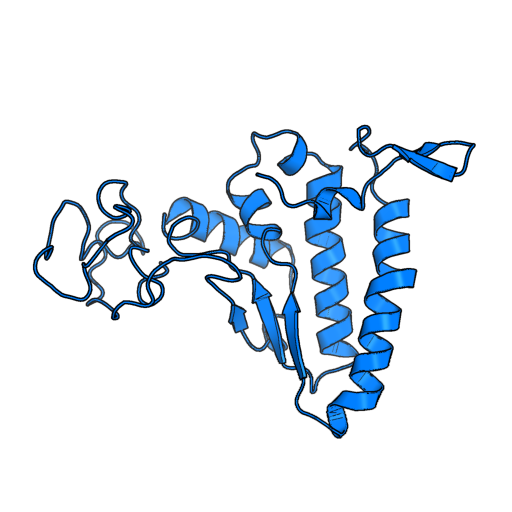CA . VAL A 1 102 ? -10.753 -10.059 10.042 1.00 97.00 102 VAL A CA 1
ATOM 783 C C . VAL A 1 102 ? -9.419 -10.260 9.325 1.00 97.00 102 VAL A C 1
ATOM 785 O O . VAL A 1 102 ? -8.346 -10.006 9.873 1.00 97.00 102 VAL A O 1
ATOM 788 N N . ALA A 1 103 ? -9.469 -10.663 8.055 1.00 97.62 103 ALA A N 1
ATOM 789 C CA . ALA A 1 103 ? -8.276 -10.755 7.223 1.00 97.62 103 ALA A CA 1
ATOM 790 C C . ALA A 1 103 ? -7.882 -9.365 6.701 1.00 97.62 103 ALA A C 1
ATOM 792 O O . ALA A 1 103 ? -8.540 -8.806 5.823 1.00 97.62 103 ALA A O 1
ATOM 793 N N . VAL A 1 104 ? -6.791 -8.819 7.239 1.00 98.12 104 VAL A N 1
ATOM 794 C CA . VAL A 1 104 ? -6.288 -7.485 6.881 1.00 98.12 104 VAL A CA 1
ATOM 795 C C . VAL A 1 104 ? -5.204 -7.583 5.810 1.00 98.12 104 VAL A C 1
ATOM 797 O O . VAL A 1 104 ? -4.191 -8.258 6.015 1.00 98.12 104 VAL A O 1
ATOM 800 N N . TYR A 1 105 ? -5.394 -6.874 4.700 1.00 98.31 105 TYR A N 1
ATOM 801 C CA . TYR A 1 105 ? -4.410 -6.699 3.636 1.00 98.31 105 TYR A CA 1
ATOM 802 C C . TYR A 1 105 ? -4.049 -5.222 3.506 1.00 98.31 105 TYR A C 1
ATOM 804 O O . TYR A 1 105 ? -4.938 -4.387 3.380 1.00 98.31 105 TYR A O 1
ATOM 812 N N . LEU A 1 106 ? -2.761 -4.887 3.525 1.00 97.50 106 LEU A N 1
ATOM 813 C CA . LEU A 1 106 ? -2.312 -3.520 3.247 1.00 97.50 106 LEU A CA 1
ATOM 814 C C . LEU A 1 106 ? -2.136 -3.325 1.740 1.00 97.50 106 LEU A C 1
ATOM 816 O O . LEU A 1 106 ? -1.526 -4.171 1.087 1.00 97.50 106 LEU A O 1
ATOM 820 N N . ASP A 1 107 ? -2.659 -2.232 1.186 1.00 96.69 107 ASP A N 1
ATOM 821 C CA . ASP A 1 107 ? -2.399 -1.894 -0.211 1.00 96.69 107 ASP A CA 1
ATOM 822 C C . ASP A 1 107 ? -0.901 -1.664 -0.459 1.00 96.69 107 ASP A C 1
ATOM 824 O O . ASP A 1 107 ? -0.199 -1.007 0.315 1.00 96.69 107 ASP A O 1
ATOM 828 N N . ALA A 1 108 ? -0.417 -2.233 -1.554 1.00 96.06 108 ALA A N 1
ATOM 829 C CA . ALA A 1 108 ? 0.949 -2.113 -2.024 1.00 96.06 108 ALA A CA 1
ATOM 830 C C . ALA A 1 108 ? 0.966 -1.695 -3.503 1.00 96.06 108 ALA A C 1
ATOM 832 O O . ALA A 1 108 ? 1.743 -2.227 -4.281 1.00 96.06 108 ALA A O 1
ATOM 833 N N . ALA A 1 109 ? 0.112 -0.756 -3.925 1.00 95.25 109 ALA A N 1
ATOM 834 C CA . ALA A 1 109 ? 0.083 -0.251 -5.303 1.00 95.25 109 ALA A CA 1
ATOM 835 C C . ALA A 1 109 ? 0.100 -1.372 -6.368 1.00 95.25 109 ALA A C 1
ATOM 837 O O . ALA A 1 109 ? -0.773 -2.232 -6.369 1.00 95.25 109 ALA A O 1
ATOM 838 N N . HIS A 1 110 ? 1.041 -1.341 -7.317 1.00 94.12 110 HIS A N 1
ATOM 839 C CA . HIS A 1 110 ? 1.169 -2.283 -8.434 1.00 94.12 110 HIS A CA 1
ATOM 840 C C . HIS A 1 110 ? 2.608 -2.260 -8.996 1.00 94.12 110 HIS A C 1
ATOM 842 O O . HIS A 1 110 ? 3.393 -1.359 -8.676 1.00 94.12 110 HIS A O 1
ATOM 848 N N . GLY A 1 111 ? 2.976 -3.225 -9.846 1.00 92.38 111 GLY A N 1
ATOM 849 C CA . GLY A 1 111 ? 4.346 -3.350 -10.382 1.00 92.38 111 GLY A CA 1
ATOM 850 C C . GLY A 1 111 ? 4.787 -2.177 -11.278 1.00 92.38 111 GLY A C 1
ATOM 851 O O . GLY A 1 111 ? 5.950 -1.785 -11.299 1.00 92.38 111 GLY A O 1
ATOM 852 N N . GLY A 1 112 ? 3.849 -1.512 -11.944 1.00 91.56 112 GLY A N 1
ATOM 853 C CA . GLY A 1 112 ? 4.067 -0.255 -12.669 1.00 91.56 112 GLY A CA 1
ATOM 854 C C . GLY A 1 112 ? 4.307 0.969 -11.779 1.00 91.56 112 GLY A C 1
ATOM 855 O O . GLY A 1 112 ? 4.355 2.080 -12.296 1.00 91.56 112 GLY A O 1
ATOM 856 N N . TRP A 1 113 ? 4.435 0.784 -10.465 1.00 93.00 113 TRP A N 1
ATOM 857 C CA . TRP A 1 113 ? 4.787 1.822 -9.499 1.00 93.00 113 TRP A CA 1
ATOM 858 C C . TRP A 1 113 ? 5.923 1.345 -8.584 1.00 93.00 113 TRP A C 1
ATOM 860 O O . TRP A 1 113 ? 6.973 1.988 -8.497 1.00 93.00 113 TRP A O 1
ATOM 870 N N . LEU A 1 114 ? 5.747 0.188 -7.943 1.00 93.75 114 LEU A N 1
ATOM 871 C CA . LEU A 1 114 ? 6.711 -0.387 -7.000 1.00 93.75 114 LEU A CA 1
ATOM 872 C C . LEU A 1 114 ? 7.601 -1.483 -7.615 1.00 93.75 114 LEU A C 1
ATOM 874 O O . LEU A 1 114 ? 8.406 -2.068 -6.902 1.00 93.75 114 LEU A O 1
ATOM 878 N N . GLY A 1 115 ? 7.530 -1.724 -8.929 1.00 92.19 115 GLY A N 1
ATOM 879 C CA . GLY A 1 115 ? 8.397 -2.686 -9.630 1.00 92.19 115 GLY A CA 1
ATOM 880 C C . GLY A 1 115 ? 9.801 -2.165 -9.959 1.00 92.19 115 GLY A C 1
ATOM 881 O O . GLY A 1 115 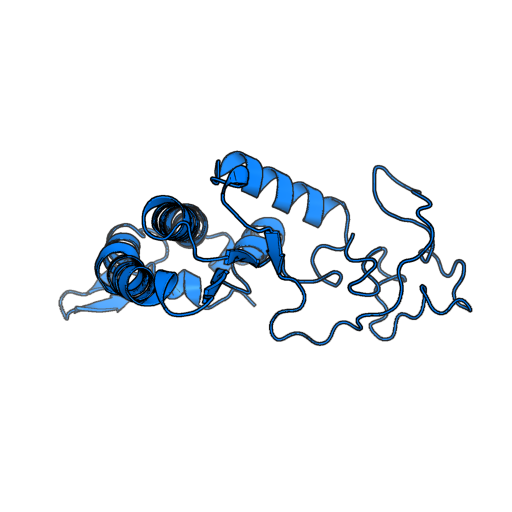? 10.650 -2.926 -10.430 1.00 92.19 115 GLY A O 1
ATOM 882 N N . TRP A 1 116 ? 10.083 -0.884 -9.693 1.00 92.56 116 TRP A N 1
ATOM 883 C CA . TRP A 1 116 ? 11.459 -0.388 -9.608 1.00 92.56 116 TRP A CA 1
ATOM 884 C C . TRP A 1 116 ? 12.031 -0.704 -8.231 1.00 92.56 116 TRP A C 1
ATOM 886 O O . TRP A 1 116 ? 11.433 -0.373 -7.207 1.00 92.56 116 TRP A O 1
ATOM 896 N N . GLN A 1 117 ? 13.225 -1.296 -8.211 1.00 90.19 117 GLN A N 1
ATOM 897 C CA . GLN A 1 117 ? 13.861 -1.763 -6.980 1.00 90.19 117 GLN A CA 1
ATOM 898 C C . GLN A 1 117 ? 13.981 -0.669 -5.912 1.00 90.19 117 GLN A C 1
ATOM 900 O O . GLN A 1 117 ? 13.703 -0.939 -4.746 1.00 90.19 117 GLN A O 1
ATOM 905 N N . ASP A 1 118 ? 14.376 0.547 -6.291 1.00 90.94 118 ASP A N 1
ATOM 906 C CA . ASP A 1 118 ? 14.563 1.640 -5.332 1.00 90.94 118 ASP A CA 1
ATOM 907 C C . ASP A 1 118 ? 13.231 2.042 -4.680 1.00 90.94 118 ASP A C 1
ATOM 909 O O . ASP A 1 118 ? 13.153 2.128 -3.453 1.00 90.94 118 ASP A O 1
ATOM 913 N N . ASN A 1 119 ? 12.154 2.142 -5.471 1.00 93.00 119 ASN A N 1
ATOM 914 C CA . ASN A 1 119 ? 10.807 2.424 -4.967 1.00 93.00 119 ASN A CA 1
ATOM 915 C C . ASN A 1 119 ? 10.338 1.342 -3.984 1.00 93.00 119 ASN A C 1
ATOM 917 O O . ASN A 1 119 ? 9.822 1.661 -2.910 1.00 93.00 119 ASN A O 1
ATOM 921 N N . LEU A 1 120 ? 10.539 0.060 -4.319 1.00 92.12 120 LEU A N 1
ATOM 922 C CA . LEU A 1 120 ? 10.188 -1.043 -3.424 1.00 92.12 120 LEU A CA 1
ATOM 923 C C . LEU A 1 120 ? 10.983 -0.978 -2.119 1.00 92.12 120 LEU A C 1
ATOM 925 O O . LEU A 1 120 ? 10.425 -1.149 -1.035 1.00 92.12 120 LEU A O 1
ATOM 929 N N . VAL A 1 121 ? 12.294 -0.750 -2.209 1.00 92.00 121 VAL A N 1
ATOM 930 C CA . VAL A 1 121 ? 13.175 -0.679 -1.040 1.00 92.00 121 VAL A CA 1
ATOM 931 C C . VAL A 1 121 ? 12.762 0.471 -0.122 1.00 92.00 121 VAL A C 1
ATOM 933 O O . VAL A 1 121 ? 12.729 0.288 1.098 1.00 92.00 121 VAL A O 1
ATOM 936 N N . ASP A 1 122 ? 12.411 1.628 -0.679 1.00 93.06 122 ASP A N 1
ATOM 937 C CA . ASP A 1 122 ? 11.952 2.783 0.090 1.00 93.06 122 ASP A CA 1
ATOM 938 C C . ASP A 1 122 ? 10.595 2.533 0.754 1.00 93.06 122 ASP A C 1
ATOM 940 O O . ASP A 1 122 ? 10.448 2.800 1.954 1.00 93.06 122 ASP A O 1
ATOM 944 N N . PHE A 1 123 ? 9.651 1.916 0.035 1.00 94.19 123 PHE A N 1
ATOM 945 C CA . PHE A 1 123 ? 8.368 1.477 0.586 1.00 94.19 123 PHE A CA 1
ATOM 946 C C . PHE A 1 123 ? 8.560 0.490 1.749 1.00 94.19 123 PHE A C 1
ATOM 948 O O . PHE A 1 123 ? 8.065 0.720 2.853 1.00 94.19 123 PHE A O 1
ATOM 955 N N . MET A 1 124 ? 9.366 -0.559 1.565 1.00 92.69 124 MET A N 1
ATOM 956 C CA . MET A 1 124 ? 9.641 -1.552 2.611 1.00 92.69 124 MET A CA 1
ATOM 957 C C . MET A 1 124 ? 10.366 -0.947 3.818 1.00 92.69 124 MET A C 1
ATOM 959 O O . MET A 1 124 ? 10.088 -1.311 4.965 1.00 92.69 124 MET A O 1
ATOM 963 N N . ARG A 1 125 ? 11.285 0.003 3.596 1.00 93.75 125 ARG A N 1
ATOM 964 C CA . ARG A 1 125 ? 11.969 0.716 4.684 1.00 93.75 125 ARG A CA 1
ATOM 965 C C . ARG A 1 125 ? 10.986 1.559 5.490 1.00 93.75 125 ARG A C 1
ATOM 967 O O . ARG A 1 125 ? 11.089 1.583 6.714 1.00 93.75 125 ARG A O 1
ATOM 974 N N . MET A 1 126 ? 10.046 2.226 4.829 1.00 94.00 126 MET A N 1
ATOM 975 C CA . MET A 1 126 ? 8.982 2.975 5.492 1.00 94.00 126 MET A CA 1
ATOM 976 C C . MET A 1 126 ? 8.079 2.056 6.319 1.00 94.00 126 MET A C 1
ATOM 978 O O . MET A 1 126 ? 7.927 2.312 7.511 1.00 94.00 126 MET A O 1
ATOM 982 N N . LEU A 1 127 ? 7.584 0.946 5.759 1.00 94.38 127 LEU A N 1
ATOM 983 C CA . LEU A 1 127 ? 6.769 -0.017 6.515 1.00 94.38 127 LEU A CA 1
ATOM 984 C C . LEU A 1 127 ? 7.496 -0.542 7.759 1.00 94.38 127 LEU A C 1
ATOM 986 O O . LEU A 1 127 ? 6.902 -0.663 8.830 1.00 94.38 127 LEU A O 1
ATOM 990 N N . LYS A 1 128 ? 8.806 -0.794 7.646 1.00 93.25 128 LYS A N 1
ATOM 991 C CA . LYS A 1 128 ? 9.640 -1.198 8.783 1.00 93.25 128 LYS A CA 1
ATOM 992 C C . LYS A 1 128 ? 9.737 -0.111 9.860 1.00 93.25 128 LYS A C 1
ATOM 994 O O . LYS A 1 128 ? 9.765 -0.447 11.037 1.00 93.25 128 LYS A O 1
ATOM 999 N N . ARG A 1 129 ? 9.809 1.172 9.483 1.00 94.56 129 ARG A N 1
ATOM 1000 C CA . ARG A 1 129 ? 9.831 2.294 10.443 1.00 94.56 129 ARG A CA 1
ATOM 1001 C C . ARG A 1 129 ? 8.490 2.491 11.141 1.00 94.56 129 ARG A C 1
ATOM 1003 O O . ARG A 1 129 ? 8.483 2.843 12.314 1.00 94.56 129 ARG A O 1
ATOM 1010 N N . MET A 1 130 ? 7.384 2.265 10.432 1.00 95.00 130 MET A N 1
ATOM 1011 C CA . MET A 1 130 ? 6.037 2.390 10.993 1.00 95.00 130 MET A CA 1
ATOM 1012 C C . MET A 1 130 ? 5.764 1.359 12.096 1.00 95.00 130 MET A C 1
ATOM 1014 O O . MET A 1 130 ? 4.897 1.599 12.933 1.00 95.00 130 MET A O 1
ATOM 1018 N N . ASP A 1 131 ? 6.513 0.251 12.139 1.00 94.56 131 ASP A N 1
ATOM 1019 C CA . ASP A 1 131 ? 6.369 -0.809 13.148 1.00 94.56 131 ASP A CA 1
ATOM 1020 C C . ASP A 1 131 ? 4.926 -1.340 13.211 1.00 94.56 131 ASP A C 1
ATOM 1022 O O . ASP A 1 131 ? 4.268 -1.353 14.250 1.00 94.56 131 ASP A O 1
ATOM 1026 N N . LEU A 1 132 ? 4.396 -1.695 12.036 1.00 94.94 132 LEU A N 1
ATOM 1027 C CA . LEU A 1 132 ? 3.060 -2.269 11.897 1.00 94.94 132 LEU A CA 1
ATOM 1028 C C . LEU A 1 132 ? 3.015 -3.686 12.494 1.00 94.94 132 LEU A C 1
ATOM 1030 O O . LEU A 1 132 ? 4.010 -4.414 12.416 1.00 94.94 132 LEU A O 1
ATOM 1034 N N . PRO A 1 133 ? 1.856 -4.154 12.998 1.00 94.75 133 PRO A N 1
ATOM 1035 C CA . PRO A 1 133 ? 1.688 -5.517 13.498 1.00 94.75 133 PRO A CA 1
ATOM 1036 C C . PRO A 1 133 ? 1.595 -6.537 12.344 1.00 94.75 133 PRO A C 1
ATOM 1038 O O . PRO A 1 133 ? 0.624 -7.282 12.228 1.00 94.75 133 PRO A O 1
ATOM 1041 N N . VAL A 1 134 ? 2.626 -6.605 11.494 1.00 92.38 134 VAL A N 1
ATOM 1042 C CA . VAL A 1 134 ? 2.678 -7.413 10.261 1.00 92.38 134 VAL A CA 1
ATOM 1043 C C . VAL A 1 134 ? 2.408 -8.897 10.498 1.00 92.38 134 VAL A C 1
ATOM 1045 O O . VAL A 1 134 ? 1.810 -9.552 9.655 1.00 92.38 134 VAL A O 1
ATOM 1048 N N . ALA A 1 135 ? 2.772 -9.422 11.671 1.00 94.38 135 ALA A N 1
ATOM 1049 C CA . ALA A 1 135 ? 2.509 -10.810 12.052 1.00 94.38 135 ALA A CA 1
ATOM 1050 C C . ALA A 1 135 ? 1.014 -11.117 12.272 1.00 94.38 135 ALA A C 1
ATOM 1052 O O . ALA A 1 135 ? 0.627 -12.283 12.277 1.00 94.38 135 ALA A O 1
ATOM 1053 N N . LYS A 1 136 ? 0.185 -10.087 12.482 1.00 96.44 136 LYS A N 1
ATOM 1054 C CA . LYS A 1 136 ? -1.275 -10.197 12.619 1.00 96.44 136 LYS A CA 1
ATOM 1055 C C . LYS A 1 136 ? -2.020 -9.817 11.339 1.00 96.44 136 LYS A C 1
ATOM 1057 O O . LYS A 1 136 ? -3.232 -9.988 11.268 1.00 96.44 136 LYS A O 1
ATOM 1062 N N . MET A 1 137 ? -1.318 -9.286 10.343 1.00 96.75 137 MET A N 1
ATOM 1063 C CA . MET A 1 137 ? -1.882 -9.002 9.028 1.00 96.75 137 MET A CA 1
ATOM 1064 C C . MET A 1 137 ? -1.854 -10.267 8.171 1.00 96.75 137 MET A C 1
ATOM 1066 O O . MET A 1 137 ? -0.997 -11.134 8.338 1.00 96.75 137 MET A O 1
ATOM 1070 N N . ARG A 1 138 ? -2.785 -10.371 7.220 1.00 97.19 138 ARG A N 1
ATOM 1071 C CA . ARG A 1 138 ? -2.840 -11.510 6.300 1.00 97.19 138 ARG A CA 1
ATOM 1072 C C . ARG A 1 138 ? -1.881 -11.357 5.120 1.00 97.19 138 ARG A C 1
ATOM 1074 O O . ARG A 1 138 ? -1.402 -12.367 4.609 1.00 97.19 138 ARG A O 1
ATOM 1081 N N . GLY A 1 139 ? -1.605 -10.129 4.687 1.00 96.44 139 GLY A N 1
ATOM 1082 C CA . GLY A 1 139 ? -0.654 -9.861 3.612 1.00 96.44 139 GLY A CA 1
ATOM 1083 C C . GLY A 1 139 ? -0.820 -8.479 2.991 1.00 96.44 139 GLY A C 1
ATOM 1084 O O . GLY A 1 139 ? -1.201 -7.524 3.668 1.00 96.44 139 GLY A O 1
ATOM 1085 N N . PHE A 1 140 ? -0.540 -8.402 1.693 1.00 96.25 140 PHE A N 1
ATOM 1086 C CA . PHE A 1 140 ? -0.651 -7.194 0.881 1.00 96.25 140 PHE A CA 1
ATOM 1087 C C . PHE A 1 140 ? -1.632 -7.400 -0.274 1.00 96.25 140 PHE A C 1
ATOM 1089 O O . PHE A 1 140 ? -1.812 -8.530 -0.732 1.00 96.25 140 PHE A O 1
ATOM 1096 N N . ALA A 1 141 ? -2.253 -6.317 -0.730 1.00 96.88 141 ALA A N 1
ATOM 1097 C CA . ALA A 1 141 ? -3.078 -6.286 -1.932 1.00 96.88 141 ALA A CA 1
ATOM 1098 C C . ALA A 1 141 ? -2.410 -5.392 -2.981 1.00 96.88 141 ALA A C 1
ATOM 1100 O O . ALA A 1 141 ? -1.974 -4.292 -2.657 1.00 96.88 141 ALA A O 1
ATOM 1101 N N . THR A 1 142 ? -2.331 -5.862 -4.222 1.00 96.38 142 THR A N 1
ATOM 1102 C CA . THR A 1 142 ? -1.783 -5.102 -5.351 1.00 96.38 142 THR A CA 1
ATOM 1103 C C . THR A 1 142 ? -2.849 -4.930 -6.432 1.00 96.38 142 THR A C 1
ATOM 1105 O O . THR A 1 142 ? -3.870 -5.624 -6.435 1.00 96.38 142 THR A O 1
ATOM 1108 N N . ASN A 1 143 ? -2.626 -3.987 -7.346 1.00 95.62 143 ASN A N 1
ATOM 1109 C CA . ASN A 1 143 ? -3.473 -3.688 -8.502 1.00 95.62 143 ASN A CA 1
ATOM 1110 C C . ASN A 1 143 ? -4.908 -3.251 -8.153 1.00 95.62 143 ASN A C 1
ATOM 1112 O O . ASN A 1 143 ? -5.821 -3.370 -8.975 1.00 95.62 143 ASN A O 1
ATOM 1116 N N . VAL A 1 144 ? -5.138 -2.751 -6.935 1.00 96.44 144 VAL A N 1
ATOM 1117 C CA . VAL A 1 144 ? -6.467 -2.318 -6.493 1.00 96.44 144 VAL A CA 1
ATOM 1118 C C . VAL A 1 144 ? -6.915 -1.129 -7.341 1.00 96.44 144 VAL A C 1
ATOM 1120 O O . VAL A 1 144 ? -6.250 -0.099 -7.390 1.00 96.44 144 VAL A O 1
ATOM 1123 N N . ALA A 1 145 ? -8.045 -1.291 -8.036 1.00 95.25 145 ALA A N 1
ATOM 1124 C CA . ALA A 1 145 ? -8.587 -0.314 -8.985 1.00 95.25 145 ALA A CA 1
ATOM 1125 C C . ALA A 1 145 ? -7.625 0.088 -10.130 1.00 95.25 145 ALA A C 1
ATOM 1127 O O . ALA A 1 145 ? -7.762 1.173 -10.701 1.00 95.25 145 ALA A O 1
ATOM 1128 N N . ASN A 1 146 ? -6.679 -0.784 -10.492 1.00 93.88 146 ASN A N 1
ATOM 1129 C CA . ASN A 1 146 ? -5.728 -0.566 -11.583 1.00 93.88 146 ASN A CA 1
ATOM 1130 C C . ASN A 1 146 ? -5.850 -1.680 -12.653 1.00 93.88 146 ASN A C 1
ATOM 1132 O O . ASN A 1 146 ? -6.753 -2.517 -12.593 1.00 93.88 146 ASN A O 1
ATOM 1136 N N . TYR A 1 147 ? -5.019 -1.631 -13.696 1.00 92.25 147 TYR A N 1
ATOM 1137 C CA . TYR A 1 147 ? -5.187 -2.388 -14.944 1.00 92.25 147 TYR A CA 1
ATOM 1138 C C . TYR A 1 147 ? -3.953 -3.205 -15.331 1.00 92.25 147 TYR A C 1
ATOM 1140 O O . TYR A 1 147 ? -3.849 -3.663 -16.472 1.00 92.25 147 TYR A O 1
ATOM 1148 N N . GLN A 1 148 ? -3.001 -3.381 -14.415 1.00 91.69 148 GLN A N 1
ATOM 1149 C CA . GLN A 1 148 ? -1.807 -4.155 -14.708 1.00 91.69 148 GLN A CA 1
ATOM 1150 C C . GLN A 1 148 ? -2.193 -5.619 -14.992 1.00 91.69 148 GLN A C 1
ATOM 1152 O O . GLN A 1 148 ? -3.023 -6.186 -14.272 1.00 91.69 148 GLN A O 1
ATOM 1157 N N . PRO A 1 149 ? -1.663 -6.252 -16.056 1.00 93.12 149 PRO A N 1
ATOM 1158 C CA . PRO A 1 149 ? -2.004 -7.635 -16.365 1.00 93.12 149 PRO A CA 1
ATOM 1159 C C . PRO A 1 149 ? -1.540 -8.578 -15.252 1.00 93.12 149 PRO A C 1
ATOM 1161 O O . PRO A 1 149 ? -0.461 -8.401 -14.689 1.00 93.12 149 PRO A O 1
ATOM 1164 N N . LEU A 1 150 ? -2.314 -9.639 -14.997 1.00 94.06 150 LEU A N 1
ATOM 1165 C CA . LEU A 1 150 ? -1.908 -10.696 -14.064 1.00 94.06 150 LEU A CA 1
ATOM 1166 C C . LEU A 1 150 ? -0.625 -11.405 -14.535 1.00 94.06 150 LEU A C 1
ATOM 1168 O O . LEU A 1 150 ? 0.290 -11.620 -13.749 1.00 94.06 150 LEU A O 1
ATOM 1172 N N . GLY A 1 151 ? -0.549 -11.720 -15.833 1.00 93.31 151 GLY A N 1
ATOM 1173 C CA . GLY A 1 151 ? 0.616 -12.343 -16.466 1.00 93.31 151 GLY A CA 1
ATOM 1174 C C . GLY A 1 151 ? 0.923 -13.755 -15.962 1.00 93.31 151 GLY A C 1
ATOM 1175 O O . GLY A 1 151 ? 0.026 -14.513 -15.593 1.00 93.31 151 GLY A O 1
ATOM 1176 N N . SER A 1 152 ? 2.205 -14.111 -15.991 1.00 95.06 152 SER A N 1
ATOM 1177 C CA . SER A 1 152 ? 2.757 -15.365 -15.469 1.00 95.06 152 SER A CA 1
ATOM 1178 C C . SER A 1 152 ? 4.104 -15.078 -14.817 1.00 95.06 152 SER A C 1
ATOM 1180 O O . SER A 1 152 ? 4.856 -14.259 -15.343 1.00 95.06 152 SER A O 1
ATOM 1182 N N . LEU A 1 153 ? 4.420 -15.777 -13.726 1.00 95.06 153 LEU A N 1
ATOM 1183 C CA . LEU A 1 153 ? 5.690 -15.621 -13.019 1.00 95.06 153 LEU A CA 1
ATOM 1184 C C . LEU A 1 153 ? 6.866 -16.015 -13.926 1.00 95.06 153 LEU A C 1
ATOM 1186 O O . LEU A 1 153 ? 6.910 -17.135 -14.439 1.00 95.06 153 LEU A O 1
ATOM 1190 N N . CYS A 1 154 ? 7.821 -15.107 -14.103 1.00 94.94 154 CYS A N 1
ATOM 1191 C CA . CYS A 1 154 ? 9.062 -15.391 -14.814 1.00 94.94 154 CYS A CA 1
ATOM 1192 C C . CYS A 1 154 ? 10.081 -16.129 -13.941 1.00 94.94 154 CYS A C 1
ATOM 1194 O O . CYS A 1 154 ? 10.074 -15.987 -12.714 1.00 94.94 154 CYS A O 1
ATOM 1196 N N . PRO A 1 155 ? 11.034 -16.853 -14.558 1.00 95.69 155 PRO A N 1
ATOM 1197 C CA . PRO A 1 155 ? 12.239 -17.278 -13.864 1.00 95.69 155 PRO A CA 1
ATOM 1198 C C . PRO A 1 155 ? 12.916 -16.098 -13.159 1.00 95.69 155 PRO A C 1
ATOM 1200 O O . PRO A 1 155 ? 13.009 -14.991 -13.695 1.00 95.69 155 PRO A O 1
ATOM 1203 N N . HIS A 1 156 ? 13.388 -16.337 -11.938 1.00 92.88 156 HIS A N 1
ATOM 1204 C CA . HIS A 1 156 ? 14.105 -15.322 -11.181 1.00 92.88 156 HIS A CA 1
ATOM 1205 C C . HIS A 1 156 ? 15.570 -15.286 -11.627 1.00 92.88 156 HIS A C 1
ATOM 1207 O O . HIS A 1 156 ? 16.334 -16.214 -11.352 1.00 92.88 156 HIS A O 1
ATOM 1213 N N . GLN A 1 157 ? 15.957 -14.217 -12.323 1.00 94.62 157 GLN A N 1
ATOM 1214 C CA . GLN A 1 157 ? 17.324 -13.977 -12.771 1.00 94.62 157 GLN A CA 1
ATOM 1215 C C . GLN A 1 157 ? 17.741 -12.543 -12.418 1.00 94.62 157 GLN A C 1
ATOM 1217 O O . GLN A 1 157 ? 17.569 -11.633 -13.234 1.00 94.62 157 GLN A O 1
ATOM 1222 N N . PRO A 1 158 ? 18.280 -12.316 -11.209 1.00 92.06 158 PRO A N 1
ATOM 1223 C CA . PRO A 1 158 ? 18.605 -10.974 -10.761 1.00 92.06 158 PRO A CA 1
ATOM 1224 C C . PRO A 1 158 ? 19.777 -10.374 -11.545 1.00 92.06 158 PRO A C 1
ATOM 1226 O O . PRO A 1 158 ? 20.737 -11.076 -11.872 1.00 92.06 158 PRO A O 1
ATOM 1229 N N . ASP A 1 159 ? 19.700 -9.077 -11.843 1.00 89.69 159 ASP A N 1
ATOM 1230 C CA . ASP A 1 159 ? 20.734 -8.344 -12.591 1.00 89.69 159 ASP A CA 1
ATOM 1231 C C . ASP A 1 159 ? 21.351 -7.166 -11.815 1.00 89.69 159 ASP A C 1
ATOM 1233 O O . ASP A 1 159 ? 22.478 -6.761 -12.096 1.00 89.69 159 ASP A O 1
ATOM 1237 N N . SER A 1 160 ? 20.644 -6.644 -10.813 1.00 85.12 160 SER A N 1
ATOM 1238 C CA . SER A 1 160 ? 21.109 -5.622 -9.879 1.00 85.12 160 SER A CA 1
ATOM 1239 C C . SER A 1 160 ? 20.400 -5.822 -8.544 1.00 85.12 160 SER A C 1
ATOM 1241 O O . SER A 1 160 ? 19.175 -5.834 -8.494 1.00 85.12 160 SER A O 1
ATOM 1243 N N . GLY A 1 161 ? 21.152 -6.015 -7.456 1.00 84.69 161 GLY A N 1
ATOM 1244 C CA . GLY A 1 161 ? 20.575 -6.279 -6.135 1.00 84.69 161 GLY A CA 1
ATOM 1245 C C . GLY A 1 161 ? 19.565 -7.433 -6.151 1.00 84.69 161 GLY A C 1
ATOM 1246 O O . GLY A 1 161 ? 19.929 -8.562 -6.469 1.00 84.69 161 GLY A O 1
ATOM 1247 N N . ASN A 1 162 ? 18.308 -7.130 -5.813 1.00 83.75 162 ASN A N 1
ATOM 1248 C CA . ASN A 1 162 ? 17.202 -8.095 -5.819 1.00 83.75 162 ASN A CA 1
ATOM 1249 C C . ASN A 1 162 ? 16.287 -7.973 -7.051 1.00 83.75 162 ASN A C 1
ATOM 1251 O O . ASN A 1 162 ? 15.337 -8.743 -7.164 1.00 83.75 162 ASN A O 1
ATOM 1255 N N . ARG A 1 163 ? 16.535 -7.013 -7.953 1.00 90.00 163 ARG A N 1
ATOM 1256 C CA . ARG A 1 163 ? 15.687 -6.781 -9.128 1.00 90.00 163 ARG A CA 1
ATOM 1257 C C . ARG A 1 163 ? 15.748 -7.971 -10.071 1.00 90.00 163 ARG A C 1
ATOM 1259 O O . ARG A 1 163 ? 16.840 -8.349 -10.495 1.00 90.00 163 ARG A O 1
ATOM 1266 N N . ASN A 1 164 ? 14.593 -8.507 -10.460 1.00 92.62 164 ASN A N 1
ATOM 1267 C CA . ASN A 1 164 ? 14.537 -9.546 -11.483 1.00 92.62 164 ASN A CA 1
ATOM 1268 C C . ASN A 1 164 ? 14.811 -8.962 -12.882 1.00 92.62 164 ASN A C 1
ATOM 1270 O O . ASN A 1 164 ? 13.973 -8.280 -13.466 1.00 92.62 164 ASN A O 1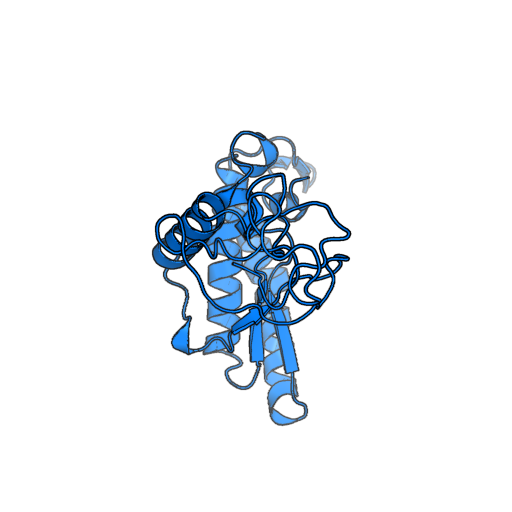
ATOM 1274 N N . GLY A 1 165 ? 15.982 -9.260 -13.441 1.00 94.00 165 GLY A N 1
ATOM 1275 C CA . GLY A 1 165 ? 16.422 -8.773 -14.747 1.00 94.00 165 GLY A CA 1
ATOM 1276 C C . GLY A 1 165 ? 15.970 -9.623 -15.935 1.00 94.00 165 GLY A C 1
ATOM 1277 O O . GLY A 1 165 ? 16.439 -9.385 -17.048 1.00 94.00 165 GLY A O 1
ATOM 1278 N N . TYR A 1 166 ? 15.115 -10.631 -15.717 1.00 95.44 166 TYR A N 1
ATOM 1279 C CA . TYR A 1 166 ? 14.748 -11.626 -16.730 1.00 95.44 166 TYR A CA 1
ATOM 1280 C C . TYR A 1 166 ? 14.189 -10.988 -18.010 1.00 95.44 166 TYR A C 1
ATOM 1282 O O . TYR A 1 166 ? 14.722 -11.232 -19.084 1.00 95.44 166 TYR A O 1
ATOM 1290 N N . CYS A 1 167 ? 13.194 -10.105 -17.903 1.00 94.69 167 CYS A N 1
ATOM 1291 C CA . CYS A 1 167 ? 12.562 -9.460 -19.065 1.00 94.69 167 CYS A CA 1
ATOM 1292 C C . CYS A 1 167 ? 13.171 -8.101 -19.444 1.00 94.69 167 CYS A C 1
ATOM 1294 O O . CYS A 1 167 ? 12.736 -7.459 -20.403 1.00 94.69 167 CYS A O 1
ATOM 1296 N N . LEU A 1 168 ? 14.142 -7.611 -18.668 1.00 93.50 168 LEU A N 1
ATOM 1297 C CA . LEU A 1 168 ? 14.695 -6.271 -18.855 1.00 93.50 168 LEU A CA 1
ATOM 1298 C C . LEU A 1 168 ? 15.601 -6.224 -20.086 1.00 93.50 168 LEU A C 1
ATOM 1300 O O . LEU A 1 168 ? 16.179 -7.232 -20.495 1.00 93.50 168 LEU A O 1
ATOM 1304 N N . ASN A 1 169 ? 15.747 -5.037 -20.681 1.00 89.94 169 ASN A N 1
ATOM 1305 C CA . ASN A 1 169 ? 16.590 -4.822 -21.863 1.00 89.94 169 ASN A CA 1
ATOM 1306 C C . ASN A 1 169 ? 16.224 -5.745 -23.053 1.00 89.94 169 ASN A C 1
ATOM 1308 O O . ASN A 1 169 ? 17.100 -6.289 -23.725 1.00 89.94 169 ASN A O 1
ATOM 1312 N N . HIS A 1 170 ? 14.920 -5.948 -23.285 1.00 88.06 170 HIS A N 1
ATOM 1313 C CA . HIS A 1 170 ? 14.359 -6.784 -24.362 1.00 88.06 170 HIS A CA 1
ATOM 1314 C C . HIS A 1 170 ? 14.764 -8.263 -24.326 1.00 88.06 170 HIS A C 1
ATOM 1316 O O . HIS A 1 170 ? 14.619 -8.981 -25.319 1.00 88.06 170 HIS A O 1
ATOM 1322 N N . ARG A 1 171 ? 15.268 -8.741 -23.189 1.00 92.62 171 ARG A N 1
ATOM 1323 C CA . ARG A 1 171 ? 15.562 -10.156 -22.999 1.00 92.62 171 ARG A CA 1
ATOM 1324 C C . ARG A 1 171 ? 14.253 -10.942 -22.902 1.00 92.62 171 ARG A C 1
ATOM 1326 O O . ARG A 1 171 ? 13.294 -10.460 -22.310 1.00 92.62 171 ARG A O 1
ATOM 1333 N N . HIS A 1 172 ? 14.227 -12.140 -23.487 1.00 95.31 172 HIS A N 1
ATOM 1334 C CA . HIS A 1 172 ? 13.097 -13.078 -23.396 1.00 95.31 172 HIS A CA 1
ATOM 1335 C C . HIS A 1 172 ? 11.737 -12.492 -23.838 1.00 95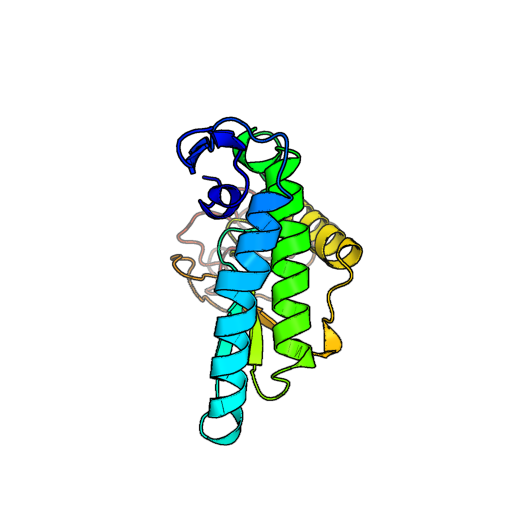.31 172 HIS A C 1
ATOM 1337 O O . HIS A 1 172 ? 10.691 -12.938 -23.383 1.00 95.31 172 HIS A O 1
ATOM 1343 N N . ALA A 1 173 ? 11.731 -11.481 -24.718 1.00 91.44 173 ALA A N 1
ATOM 1344 C CA . ALA A 1 173 ? 10.523 -10.739 -25.102 1.00 91.44 173 ALA A CA 1
ATOM 1345 C C . ALA A 1 173 ? 9.461 -11.587 -25.836 1.00 91.44 173 ALA A C 1
ATOM 1347 O O . ALA A 1 173 ? 8.308 -11.174 -25.945 1.00 91.44 173 ALA A O 1
ATOM 1348 N N . ASP A 1 174 ? 9.845 -12.750 -26.357 1.00 94.12 174 ASP A N 1
ATOM 1349 C CA . ASP A 1 174 ? 8.967 -13.742 -26.975 1.00 94.12 174 ASP A CA 1
ATOM 1350 C C . ASP A 1 174 ? 8.279 -14.670 -25.955 1.00 94.12 174 ASP A C 1
ATOM 1352 O O . ASP A 1 174 ? 7.328 -15.374 -26.301 1.00 94.12 174 ASP A O 1
ATOM 1356 N N . GLU A 1 175 ? 8.711 -14.661 -24.693 1.00 96.00 175 GLU A N 1
ATOM 1357 C CA . GLU A 1 175 ? 8.133 -15.482 -23.634 1.00 96.00 175 GLU A CA 1
ATOM 1358 C C . GLU A 1 175 ? 6.889 -14.833 -23.016 1.00 96.00 175 GLU A C 1
ATOM 1360 O O . GLU A 1 175 ? 6.856 -13.642 -22.709 1.00 96.00 175 GLU A O 1
ATOM 1365 N N . THR A 1 176 ? 5.867 -15.650 -22.737 1.00 95.25 176 THR A N 1
ATOM 1366 C CA . THR A 1 176 ? 4.583 -15.192 -22.167 1.00 95.25 176 THR A CA 1
ATOM 1367 C C . THR A 1 176 ? 4.755 -14.401 -20.866 1.00 95.25 176 THR A C 1
ATOM 1369 O O . THR A 1 176 ? 4.036 -13.433 -20.631 1.00 95.25 176 THR A O 1
ATOM 1372 N N . CYS A 1 177 ? 5.725 -14.777 -20.029 1.00 95.19 177 CYS A N 1
ATOM 1373 C CA . CYS A 1 177 ? 5.980 -14.107 -18.756 1.00 95.19 177 CYS A CA 1
ATOM 1374 C C . CYS A 1 177 ? 6.578 -12.695 -18.936 1.00 95.19 177 CYS A C 1
ATOM 1376 O O . CYS A 1 177 ? 6.406 -11.838 -18.068 1.00 95.19 177 CYS A O 1
ATOM 1378 N N . CYS A 1 178 ? 7.208 -12.430 -20.084 1.00 95.44 178 CYS A N 1
ATOM 1379 C CA . CYS A 1 178 ? 7.747 -11.129 -20.470 1.00 95.44 178 CYS A CA 1
ATOM 1380 C C . CYS A 1 178 ? 6.794 -10.309 -21.342 1.00 95.44 178 CYS A C 1
ATOM 1382 O O . CYS A 1 178 ? 7.166 -9.227 -21.798 1.00 95.44 178 CYS A O 1
ATOM 1384 N N . ALA A 1 179 ? 5.552 -10.770 -21.538 1.00 94.50 179 ALA A N 1
ATOM 1385 C CA . ALA A 1 179 ? 4.513 -9.932 -22.113 1.00 94.50 179 ALA A CA 1
ATOM 1386 C C . ALA A 1 179 ? 4.348 -8.666 -21.257 1.00 94.50 179 ALA A C 1
ATOM 1388 O O . ALA A 1 179 ? 4.146 -8.730 -20.043 1.00 94.50 179 ALA A O 1
ATOM 1389 N N . ASP A 1 180 ? 4.462 -7.513 -21.907 1.00 92.38 180 ASP A N 1
ATOM 1390 C CA . ASP A 1 180 ? 4.520 -6.213 -21.246 1.00 92.38 180 ASP A CA 1
ATOM 1391 C C . ASP A 1 180 ? 3.687 -5.186 -22.031 1.00 92.38 180 ASP A C 1
ATOM 1393 O O . ASP A 1 180 ? 4.227 -4.319 -22.723 1.00 92.38 180 ASP A O 1
ATOM 1397 N N . PRO A 1 181 ? 2.345 -5.293 -21.985 1.00 90.81 181 PRO A N 1
ATOM 1398 C CA . PRO A 1 181 ? 1.457 -4.384 -22.710 1.00 90.81 181 PRO A CA 1
ATOM 1399 C C . PRO A 1 181 ? 1.558 -2.936 -22.209 1.00 90.81 181 PRO A C 1
ATOM 1401 O O . PRO A 1 181 ? 1.209 -2.010 -22.938 1.00 90.81 181 PRO A O 1
ATOM 1404 N N . CYS A 1 182 ? 2.039 -2.740 -20.978 1.00 88.19 182 CYS A N 1
ATOM 1405 C CA . CYS A 1 182 ? 2.263 -1.432 -20.373 1.00 88.19 182 CYS A CA 1
ATOM 1406 C C . CYS A 1 182 ? 3.628 -0.834 -20.752 1.00 88.19 182 CYS A C 1
ATOM 1408 O O . CYS A 1 182 ? 3.834 0.365 -20.571 1.00 88.19 182 CYS A O 1
ATOM 1410 N N . GLY A 1 183 ? 4.543 -1.635 -21.307 1.00 91.25 183 GLY A N 1
ATOM 1411 C CA . GLY A 1 183 ? 5.883 -1.204 -21.680 1.00 91.25 183 GLY A CA 1
ATOM 1412 C C . GLY A 1 183 ? 6.713 -0.762 -20.476 1.00 91.25 183 GLY A C 1
ATOM 1413 O O . GLY A 1 183 ? 7.365 0.267 -20.560 1.00 91.25 183 GLY A O 1
ATOM 1414 N N . LEU A 1 184 ? 6.666 -1.484 -19.362 1.00 91.19 184 LEU A N 1
ATOM 1415 C CA . LEU A 1 184 ? 7.411 -1.203 -18.133 1.00 91.19 184 LEU A CA 1
ATOM 1416 C C . LEU A 1 184 ? 8.868 -1.704 -18.174 1.00 91.19 184 LEU A C 1
ATOM 1418 O O . LEU A 1 184 ? 9.761 -1.079 -17.599 1.00 91.19 184 LEU A O 1
ATOM 1422 N N . ALA A 1 185 ? 9.145 -2.794 -18.892 1.00 90.38 185 ALA A N 1
ATOM 1423 C CA . ALA A 1 185 ? 10.465 -3.423 -18.950 1.00 90.38 185 ALA A CA 1
ATOM 1424 C C . ALA A 1 185 ? 11.511 -2.547 -19.662 1.00 90.38 185 ALA A C 1
ATOM 1426 O O . ALA A 1 185 ? 12.690 -2.561 -19.298 1.00 90.38 185 ALA A O 1
ATOM 1427 N N . LYS A 1 186 ? 11.090 -1.742 -20.652 1.00 87.75 186 LYS A N 1
ATOM 1428 C CA . LYS A 1 186 ? 11.960 -0.749 -21.321 1.00 87.75 186 LYS A CA 1
ATOM 1429 C C . LYS A 1 186 ? 12.400 0.372 -20.369 1.00 87.75 186 LYS A C 1
ATOM 1431 O O . LYS A 1 186 ? 13.476 0.933 -20.551 1.00 87.75 186 LYS A O 1
ATOM 1436 N N . ASP A 1 187 ? 11.587 0.655 -19.352 1.00 89.12 187 ASP A N 1
ATOM 1437 C CA . ASP A 1 187 ? 11.834 1.683 -18.342 1.00 89.12 187 ASP A CA 1
ATOM 1438 C C . ASP A 1 187 ? 12.511 1.086 -17.095 1.00 89.12 187 ASP A C 1
ATOM 1440 O O . ASP A 1 187 ? 12.606 1.742 -16.061 1.00 89.12 187 ASP A O 1
ATOM 1444 N N . TRP A 1 188 ? 13.028 -0.147 -17.196 1.00 90.56 188 TRP A N 1
ATOM 1445 C CA . TRP A 1 188 ? 13.743 -0.874 -16.141 1.00 90.56 188 TRP A CA 1
ATOM 1446 C C . TRP A 1 188 ? 12.908 -1.265 -14.911 1.00 90.56 188 TRP A C 1
ATOM 1448 O O . TRP A 1 188 ? 13.483 -1.563 -13.859 1.00 90.56 188 TRP A O 1
ATOM 1458 N N . SER A 1 189 ? 11.580 -1.326 -15.038 1.00 91.81 189 SER A N 1
ATOM 1459 C CA . SER A 1 189 ? 10.723 -1.958 -14.029 1.00 91.81 189 SER A CA 1
ATOM 1460 C C . SER A 1 189 ? 10.631 -3.463 -14.280 1.00 91.81 189 SER A C 1
ATOM 1462 O O . SER A 1 189 ? 10.280 -3.899 -15.377 1.00 91.81 189 SER A O 1
ATOM 1464 N N . ALA A 1 190 ? 10.940 -4.260 -13.254 1.00 91.56 190 ALA A N 1
ATOM 1465 C CA . ALA A 1 190 ? 10.797 -5.718 -13.300 1.00 91.56 190 ALA A CA 1
ATOM 1466 C C . ALA A 1 190 ? 9.332 -6.165 -13.149 1.00 91.56 190 ALA A C 1
ATOM 1468 O O . ALA A 1 190 ? 8.977 -7.275 -13.539 1.00 91.56 190 ALA A O 1
ATOM 1469 N N . GLY A 1 191 ? 8.474 -5.274 -12.646 1.00 93.38 191 GLY A N 1
ATOM 1470 C CA . GLY A 1 191 ? 7.047 -5.495 -12.458 1.00 93.38 191 GLY A CA 1
ATOM 1471 C C . GLY A 1 191 ? 6.244 -5.329 -13.739 1.00 93.38 191 GLY A C 1
ATOM 1472 O O . GLY A 1 191 ? 5.317 -4.530 -13.754 1.00 93.38 191 GLY A O 1
ATOM 1473 N N . ASN A 1 192 ? 6.572 -6.054 -14.814 1.00 93.00 192 ASN A N 1
ATOM 1474 C CA . ASN A 1 192 ? 5.834 -5.996 -16.087 1.00 93.00 192 ASN A CA 1
ATOM 1475 C C . ASN A 1 192 ? 4.425 -6.629 -16.012 1.00 93.00 192 ASN A C 1
ATOM 1477 O O . ASN A 1 192 ? 3.571 -6.369 -16.858 1.00 93.00 192 ASN A O 1
ATOM 1481 N N . ASN A 1 193 ? 4.164 -7.448 -14.989 1.00 93.44 193 ASN A N 1
ATOM 1482 C CA . ASN A 1 193 ? 2.859 -8.020 -14.651 1.00 93.44 193 ASN A CA 1
ATOM 1483 C C . ASN A 1 193 ? 2.768 -8.277 -13.135 1.00 93.44 193 ASN A C 1
ATOM 1485 O O . ASN A 1 193 ? 3.783 -8.215 -12.444 1.00 93.44 193 ASN A O 1
ATOM 1489 N N . GLU A 1 194 ? 1.570 -8.546 -12.615 1.00 93.62 194 GLU A N 1
ATOM 1490 C CA . GLU A 1 194 ? 1.346 -8.702 -11.167 1.00 93.62 194 GLU A CA 1
ATOM 1491 C C . GLU A 1 194 ? 2.036 -9.928 -10.562 1.00 93.62 194 GLU A C 1
ATOM 1493 O O . GLU A 1 194 ? 2.423 -9.903 -9.397 1.00 93.62 194 GLU A O 1
ATOM 1498 N N . LEU A 1 195 ? 2.254 -10.995 -11.336 1.00 94.00 195 LEU A N 1
ATOM 1499 C CA . LEU A 1 195 ? 3.034 -12.139 -10.857 1.00 94.00 195 LEU A CA 1
ATOM 1500 C C . LEU A 1 195 ? 4.543 -11.866 -10.819 1.00 94.00 195 LEU A C 1
ATOM 1502 O O . LEU A 1 195 ? 5.263 -12.596 -10.146 1.00 94.00 195 LEU A O 1
ATOM 1506 N N . ASN A 1 196 ? 5.006 -10.796 -11.464 1.00 92.81 196 ASN A N 1
ATOM 1507 C CA . ASN A 1 196 ? 6.382 -10.303 -11.420 1.00 92.81 196 ASN A CA 1
ATOM 1508 C C . ASN A 1 196 ? 6.519 -9.013 -10.588 1.00 92.81 196 ASN A C 1
ATOM 1510 O O . ASN A 1 196 ? 7.493 -8.296 -10.777 1.00 92.81 196 ASN A O 1
ATOM 1514 N N . TYR A 1 197 ? 5.547 -8.699 -9.717 1.00 87.56 197 TYR A N 1
ATOM 1515 C CA . TYR A 1 197 ? 5.362 -7.407 -9.035 1.00 87.56 197 TYR A CA 1
ATOM 1516 C C . TYR A 1 197 ? 6.654 -6.679 -8.599 1.00 87.56 197 TYR A C 1
ATOM 1518 O O . TYR A 1 197 ? 6.721 -5.462 -8.788 1.00 87.56 197 TYR A O 1
ATOM 1526 N N . ALA A 1 198 ? 7.675 -7.384 -8.092 1.00 70.44 198 ALA A N 1
ATOM 1527 C CA . ALA A 1 198 ? 9.040 -6.864 -7.979 1.00 70.44 198 ALA A CA 1
ATOM 1528 C C . ALA A 1 198 ? 10.102 -7.972 -7.854 1.00 70.44 198 ALA A C 1
ATOM 1530 O O . ALA A 1 198 ? 9.778 -9.035 -7.272 1.00 70.44 198 ALA A O 1
#

Secondary structure (DSSP, 8-state):
---GGGGG--EEPTTS-EETT-TT--HHHHHHIIIIIIHHHHHHHHHHHTTS--EEEE-TTSHHHHHH-TTSHHHHSHHHHHHHHHHHHHHHHHHHHH-TTSEEEEE---HHHH-SHHHHHHHHHHHHHHT--GGGS-EEE-STT-------PPP--EEETTEE-SSGGGTTTTSGGG--TT--GGGT-S-SSGGG--

InterPro domains:
  IPR001524 Glycoside hydrolase, family 6, conserved site [PS00656] (55-64)
  IPR016288 1, 4-beta cellobiohydrolase [PF01341] (27-156)
  IPR016288 1, 4-beta cellobiohydrolase [PR00733]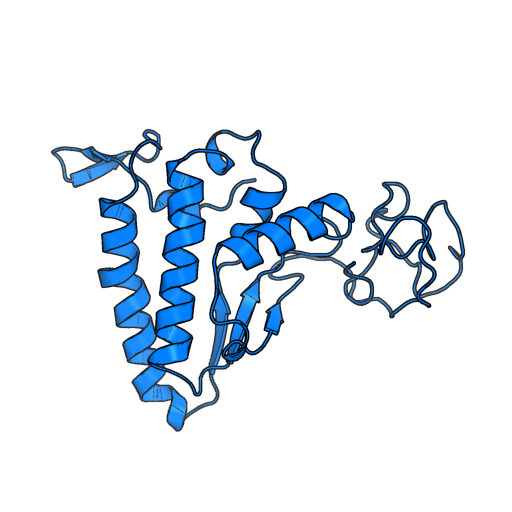 (101-114)
  IPR016288 1, 4-beta cellobiohydrolase [PR00733] (137-147)
  IPR016288 1, 4-beta cellobiohydrolase [PTHR34876] (28-149)
  IPR036434 1, 4-beta cellobiohydrolase superfamily [G3DSA:3.20.20.40] (1-198)
  IPR036434 1, 4-beta cellobiohydrolase superfamily [SSF51989] (27-154)

pLDDT: mean 89.01, std 10.37, range [45.38, 98.31]

Radius of gyration: 19.0 Å; chains: 1; bounding box: 42×47×45 Å

Foldseek 3Di:
DQDCLLQLAFDQDPVRDGHSVPLQDRPNSLVCLLPVPLVVVLVVLLVCLVPDAAEDEADPRQLLCQLPVLVPCSCVGPNSVCSRLVSRLSSQCSCLPRPLSYAYAYEDEFLLRCLAPSSVVSSVVSVVVSVHPVVSHNYYDYQVVHDFAQWDADPADDDPDRRRLCPAPNHPCVDRNNDQPPPVRPVVRQRSHRNSSD

Sequence (198 aa):
ACSRNGEICCKYLPDGRCDYTHQTECEAGLKEYKETYADPFVEVLQEFASKVPIVVVVEPDSLPNLATNLDDPRCGGAATRQAYEEGIKYAIEQLTSKAPEVAVYLDAAHGGWLGWQDNLVDFMRMLKRMDLPVAKMRGFATNVANYQPLGSLCPHQPDSGNRNGYCLNHRHADETCCADPCGLAKDWSAGNNELNYA